Protein AF-0000000080931465 (afdb_homodimer)

Solvent-accessible surface area (backbone atoms only — not comparable to full-atom values): 16259 Å² total; per-residue (Å²): 111,61,58,58,52,19,47,49,51,40,48,52,50,58,58,65,52,46,62,59,53,47,30,51,52,76,34,64,83,39,68,65,34,51,54,57,72,68,51,64,58,68,48,48,56,51,26,48,53,28,51,52,37,43,59,72,44,62,40,81,64,52,58,47,40,44,45,61,37,94,79,58,43,69,44,66,72,40,52,49,57,51,45,68,36,55,38,40,36,27,24,52,49,42,40,50,53,48,42,33,49,54,48,30,49,52,52,43,50,49,15,64,74,67,74,41,93,32,47,70,25,41,55,30,18,75,78,42,35,42,55,10,53,38,47,42,54,51,50,48,62,70,63,54,68,75,73,68,78,68,79,75,127,111,61,57,58,50,20,46,50,51,40,49,51,50,58,59,64,53,47,62,59,55,48,32,51,53,77,36,63,83,38,67,66,34,50,53,57,70,67,49,62,58,67,50,49,55,52,25,50,51,27,53,51,36,44,58,72,44,62,40,79,63,51,57,47,40,44,46,61,38,95,79,58,44,69,44,64,70,40,52,48,58,50,46,68,36,55,36,40,37,27,24,50,50,42,41,49,52,47,42,32,49,54,48,32,50,51,50,42,49,49,15,64,74,68,74,42,94,34,46,69,24,40,55,29,17,74,78,41,36,42,55,9,54,40,48,42,53,51,49,50,64,70,64,53,68,75,73,69,78,67,80,76,126

Secondary structure (DSSP, 8-state):
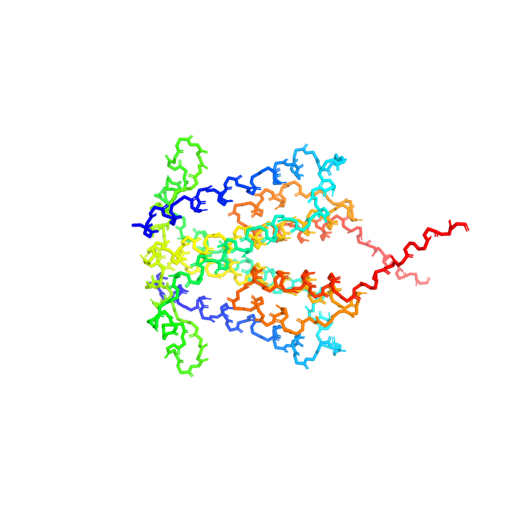-HHHHHHHHHHHHHHHHHHHHHHHHH-TTSHHHHHHHH--HHHHHHHHHHHHHHHHH--HHHHHHHT-STTS---HHHHHHHTTSHHHHHHHHHHHHHHHHHHHHHHHHHHHHHT---HHHHHHHHHHHHHHHHHHHHHHHHHS---------/-HHHHHHHHHHHHHHHHHHHHHHHHH-TTSHHHHHHHH--HHHHHHHHHHHHHHHHH--HHHHHHHT-STTS---HHHHHHHTTSHHHHHHHHHHHHHHHHHHHHHHHHHHHHHT---HHHHHHHHHHHHHHHHHHHHHHHHHS---------

Sequence (306 aa):
MGSQLASTAFTAGTVAVLPFYTLMVLAPNSDLTKKSMESSLPYVVLGILYAYLLYLSWTPETVRLIFASKYLLPELPGIARMFSSELTLASAWIHLLVVDLFAARHVFQDGLKNQIETRHSVSFCLFFCPIGILTHIITKAITKPATKEGHGVMGSQLASTAFTAGTVAVLPFYTLMVLAPNSDLTKKSMESSLPYVVLGILYAYLLYLSWTPETVRLIFASKYLLPELPGIARMFSSELTLASAWIHLLVVDLFAARHVFQDGLKNQIETRHSVSFCLFFCPIG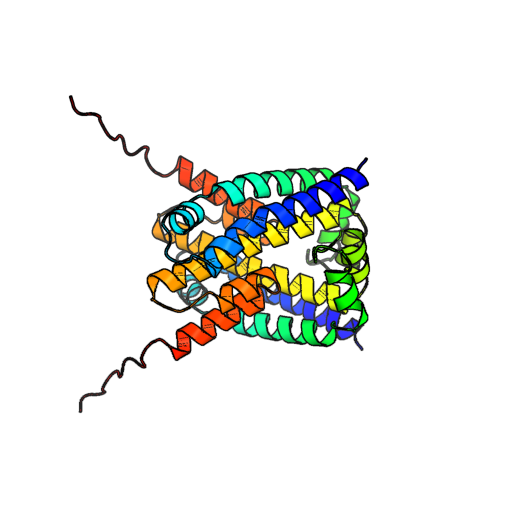ILTHIITKAITKPATKEGHGV

Foldseek 3Di:
DLQVLLVVLLVCLLVVLVVLLCCCQVPVPDPVNVVVLPDCVNLVVLVVVLVVLVVVLDDPLLCCLCQVDPVSHHDPVSVVVSCVRSSSVSSVSSVLSSVLSVLLSVLSVVCVVQVFDQNVLSVCSSPPNVVSVVVSVVRVVVPPPPPPPPPPD/DLQVLLVVLLVCLLVVLVVLLCCCQVPVPDPVNVVVLPDCVNLVVLVVVLVVLVVVLDDPLLCCLCQVDPVSHHDPVSVVVSCVRSSSVSSVSSVLSSVLSVLLSVLSVVCVVQVFDQNVLSVCSSPPNVVSVVVSVVRVVVPPPPPPPPPDD

Organism: Vigna mungo (NCBI:txid3915)

Radius of gyration: 19.94 Å; Cα contacts (8 Å, |Δi|>4): 367; chains: 2; bounding box: 38×70×63 Å

Structure (mmCIF, N/CA/C/O backbone):
data_AF-0000000080931465-model_v1
#
loop_
_entity.id
_entity.type
_entity.pdbx_description
1 polymer 'Neoxanthin synthase'
#
loop_
_atom_site.group_PDB
_atom_site.id
_atom_site.type_symbol
_atom_site.label_atom_id
_atom_site.label_alt_id
_atom_site.label_comp_id
_atom_site.label_asym_id
_atom_site.label_entity_id
_atom_site.label_seq_id
_atom_site.pdbx_PDB_ins_code
_atom_site.Cartn_x
_atom_site.Cartn_y
_atom_site.Cartn_z
_atom_site.occupancy
_atom_site.B_iso_or_equiv
_atom_site.auth_seq_id
_atom_site.auth_comp_id
_atom_site.auth_asym_id
_atom_site.auth_atom_id
_atom_site.pdbx_PDB_model_num
ATOM 1 N N . MET A 1 1 ? -8.531 -12.391 -24.578 1 60.16 1 MET A N 1
ATOM 2 C CA . MET A 1 1 ? -8.906 -10.992 -24.375 1 60.16 1 MET A CA 1
ATOM 3 C C . MET A 1 1 ? -8.586 -10.531 -22.969 1 60.16 1 MET A C 1
ATOM 5 O O . MET A 1 1 ? -7.926 -9.508 -22.766 1 60.16 1 MET A O 1
ATOM 9 N N . GLY A 1 2 ? -8.75 -11.391 -22.016 1 72.69 2 GLY A N 1
ATOM 10 C CA . GLY A 1 2 ? -8.469 -11.086 -20.625 1 72.69 2 GLY A CA 1
ATOM 11 C C . GLY A 1 2 ? -6.984 -11 -20.312 1 72.69 2 GLY A C 1
ATOM 12 O O . GLY A 1 2 ? -6.539 -10.062 -19.641 1 72.69 2 GLY A O 1
ATOM 13 N N . SER A 1 3 ? -6.266 -11.758 -21.109 1 84.38 3 SER A N 1
ATOM 14 C CA . SER A 1 3 ? -4.828 -11.805 -20.859 1 84.38 3 SER A CA 1
ATOM 15 C C . SER A 1 3 ? -4.121 -10.586 -21.438 1 84.38 3 SER A C 1
ATOM 17 O O . SER A 1 3 ? -3.211 -10.039 -20.812 1 84.38 3 SER A O 1
ATOM 19 N N . GLN A 1 4 ? -4.543 -10.188 -22.547 1 91.06 4 GLN A N 1
ATOM 20 C CA . GLN A 1 4 ? -3.945 -9 -23.141 1 91.06 4 GLN A CA 1
ATOM 21 C C . GLN A 1 4 ? -4.223 -7.754 -22.312 1 91.06 4 GLN A C 1
ATOM 23 O O . GLN A 1 4 ? -3.33 -6.93 -22.094 1 91.06 4 GLN A O 1
ATOM 28 N N . LEU A 1 5 ? -5.445 -7.637 -21.891 1 94.88 5 LEU A N 1
ATOM 29 C CA . LEU A 1 5 ? -5.812 -6.52 -21.031 1 94.88 5 LEU A CA 1
ATOM 30 C C . LEU A 1 5 ? -4.992 -6.531 -19.75 1 94.88 5 LEU A C 1
ATOM 32 O O . LEU A 1 5 ? -4.5 -5.488 -19.312 1 94.88 5 LEU A O 1
ATOM 36 N N . ALA A 1 6 ? -4.867 -7.684 -19.188 1 96.12 6 ALA A N 1
ATOM 37 C CA . ALA A 1 6 ? -4.098 -7.832 -17.969 1 96.12 6 ALA A CA 1
ATOM 38 C C . ALA A 1 6 ? -2.652 -7.379 -18.156 1 96.12 6 ALA A C 1
ATOM 40 O O . ALA A 1 6 ? -2.127 -6.59 -17.375 1 96.12 6 ALA A O 1
ATOM 41 N N . SER A 1 7 ? -2.031 -7.848 -19.203 1 95.69 7 SER A N 1
ATOM 42 C CA . SER A 1 7 ? -0.635 -7.531 -19.484 1 95.69 7 SER A CA 1
ATOM 43 C C . SER A 1 7 ? -0.449 -6.047 -19.781 1 95.69 7 SER A C 1
ATOM 45 O O . SER A 1 7 ? 0.501 -5.43 -19.297 1 95.69 7 SER A O 1
ATOM 47 N N . THR A 1 8 ? -1.303 -5.488 -20.547 1 96.81 8 THR A N 1
ATOM 48 C CA . THR A 1 8 ? -1.217 -4.074 -20.891 1 96.81 8 THR A CA 1
ATOM 49 C C . THR A 1 8 ? -1.403 -3.199 -19.656 1 96.81 8 THR A C 1
ATOM 51 O O . THR A 1 8 ? -0.65 -2.248 -19.453 1 96.81 8 THR A O 1
ATOM 54 N N . ALA A 1 9 ? -2.434 -3.508 -18.906 1 97.25 9 ALA A N 1
ATOM 55 C CA . ALA A 1 9 ? -2.682 -2.754 -17.672 1 97.25 9 ALA A CA 1
ATOM 56 C C . ALA A 1 9 ? -1.5 -2.867 -16.719 1 97.25 9 ALA A C 1
ATOM 58 O O . ALA A 1 9 ? -1.108 -1.881 -16.078 1 97.25 9 ALA A O 1
ATOM 59 N N . PHE A 1 10 ? -0.938 -4.047 -16.641 1 97 10 PHE A N 1
ATOM 60 C CA . PHE A 1 10 ? 0.225 -4.301 -15.797 1 97 10 PHE A CA 1
ATOM 61 C C . PHE A 1 10 ? 1.391 -3.406 -16.203 1 97 10 PHE A C 1
ATOM 63 O O . PHE A 1 10 ? 1.964 -2.711 -15.352 1 97 10 PHE A O 1
ATOM 70 N N . THR A 1 11 ? 1.687 -3.414 -17.406 1 95.81 11 THR A N 1
ATOM 71 C CA . THR A 1 11 ? 2.828 -2.66 -17.922 1 95.81 11 THR A CA 1
ATOM 72 C C . THR A 1 11 ? 2.557 -1.159 -17.859 1 95.81 11 THR A C 1
ATOM 74 O O . THR A 1 11 ? 3.412 -0.385 -17.422 1 95.81 11 THR A O 1
ATOM 77 N N . ALA A 1 12 ? 1.403 -0.77 -18.281 1 96.75 12 ALA A N 1
ATOM 78 C CA . ALA A 1 12 ? 1.043 0.646 -18.266 1 96.75 12 ALA A CA 1
ATOM 79 C C . ALA A 1 12 ? 1.072 1.202 -16.844 1 96.75 12 ALA A C 1
ATOM 81 O O . ALA A 1 12 ? 1.584 2.301 -16.609 1 96.75 12 ALA A O 1
ATOM 82 N N . GLY A 1 13 ? 0.475 0.458 -15.875 1 97.62 13 GLY A N 1
ATOM 83 C CA . GLY A 1 13 ? 0.522 0.875 -14.484 1 97.62 13 GLY A CA 1
ATOM 84 C C . GLY A 1 13 ? 1.936 0.991 -13.945 1 97.62 13 GLY A C 1
ATOM 85 O O . GLY A 1 13 ? 2.262 1.955 -13.25 1 97.62 13 GLY A O 1
ATOM 86 N N . THR A 1 14 ? 2.779 0.005 -14.312 1 96.94 14 THR A N 1
ATOM 87 C CA . THR A 1 14 ? 4.16 -0.021 -13.836 1 96.94 14 THR A CA 1
ATOM 88 C C . THR A 1 14 ? 4.93 1.196 -14.336 1 96.94 14 THR A C 1
ATOM 90 O O . THR A 1 14 ? 5.602 1.876 -13.562 1 96.94 14 THR A O 1
ATOM 93 N N . VAL A 1 15 ? 4.773 1.501 -15.555 1 96.38 15 VAL A N 1
ATOM 94 C CA . VAL A 1 15 ? 5.5 2.611 -16.172 1 96.38 15 VAL A CA 1
ATOM 95 C C . VAL A 1 15 ? 4.938 3.938 -15.656 1 96.38 15 VAL A C 1
ATOM 97 O O . VAL A 1 15 ? 5.684 4.898 -15.461 1 96.38 15 VAL A O 1
ATOM 100 N N . ALA A 1 16 ? 3.664 4.004 -15.391 1 97.5 16 ALA A N 1
ATOM 101 C CA . ALA A 1 16 ? 2.965 5.234 -15.039 1 97.5 16 ALA A CA 1
ATOM 102 C C . ALA A 1 16 ? 3.469 5.785 -13.703 1 97.5 16 ALA A C 1
ATOM 104 O O . ALA A 1 16 ? 3.449 7 -13.477 1 97.5 16 ALA A O 1
ATOM 105 N N . VAL A 1 17 ? 3.936 4.941 -12.797 1 97.75 17 VAL A N 1
ATOM 106 C CA . VAL A 1 17 ? 4.277 5.422 -11.461 1 97.75 17 VAL A CA 1
ATOM 107 C C . VAL A 1 17 ? 5.738 5.855 -11.422 1 97.75 17 VAL A C 1
ATOM 109 O O . VAL A 1 17 ? 6.164 6.559 -10.5 1 97.75 17 VAL A O 1
ATOM 112 N N . LEU A 1 18 ? 6.551 5.52 -12.414 1 97.56 18 LEU A N 1
ATOM 113 C CA . LEU A 1 18 ? 7.996 5.719 -12.391 1 97.56 18 LEU A CA 1
ATOM 114 C C . LEU A 1 18 ? 8.344 7.203 -12.398 1 97.56 18 LEU A C 1
ATOM 116 O O . LEU A 1 18 ? 9.258 7.637 -11.695 1 97.56 18 LEU A O 1
ATOM 120 N N . PRO A 1 19 ? 7.668 8.062 -13.164 1 97.5 19 PRO A N 1
ATOM 121 C CA . PRO A 1 19 ? 8 9.492 -13.164 1 97.5 19 PRO A CA 1
ATOM 122 C C . PRO A 1 19 ? 7.875 10.125 -11.781 1 97.5 19 PRO A C 1
ATOM 124 O O . PRO A 1 19 ? 8.664 11.008 -11.422 1 97.5 19 PRO A O 1
ATOM 127 N N . PHE A 1 20 ? 6.965 9.727 -10.992 1 98.19 20 PHE A N 1
ATOM 128 C CA . PHE A 1 20 ? 6.762 10.289 -9.664 1 98.19 20 PHE A CA 1
ATOM 129 C C . PHE A 1 20 ? 7.918 9.93 -8.742 1 98.19 20 PHE A C 1
ATOM 131 O O . PHE A 1 20 ? 8.414 10.773 -7.992 1 98.19 20 PHE A O 1
ATOM 138 N N . TYR A 1 21 ? 8.32 8.672 -8.789 1 98.25 21 TYR A N 1
ATOM 139 C CA . TYR A 1 21 ? 9.477 8.266 -8 1 98.25 21 TYR A CA 1
ATOM 140 C C . TYR A 1 21 ? 10.734 8.992 -8.461 1 98.25 21 TYR A C 1
ATOM 142 O O . TYR A 1 21 ? 11.547 9.414 -7.637 1 98.25 21 TYR A O 1
ATOM 150 N N . THR A 1 22 ? 10.883 9.102 -9.781 1 98.06 22 THR A N 1
ATOM 151 C CA . THR A 1 22 ? 12.047 9.781 -10.336 1 98.06 22 THR A CA 1
ATOM 152 C C . THR A 1 22 ? 12.109 11.227 -9.859 1 98.06 22 THR A C 1
ATOM 154 O O . THR A 1 22 ? 13.172 11.703 -9.453 1 98.06 22 THR A O 1
ATOM 157 N N . LEU A 1 23 ? 11.039 11.914 -9.867 1 98.06 23 LEU A N 1
ATOM 158 C CA . LEU A 1 23 ? 10.984 13.297 -9.406 1 98.06 23 LEU A CA 1
ATOM 159 C C . LEU A 1 23 ? 11.344 13.391 -7.926 1 98.06 23 LEU A C 1
ATOM 161 O O . LEU A 1 23 ? 12.164 14.227 -7.531 1 98.06 23 LEU A O 1
ATOM 165 N N . MET A 1 24 ? 10.781 12.516 -7.105 1 98.25 24 MET A N 1
ATOM 166 C CA . MET A 1 24 ? 11.008 12.562 -5.664 1 98.25 24 MET A CA 1
ATOM 167 C C . MET A 1 24 ? 12.477 12.273 -5.336 1 98.25 24 MET A C 1
ATOM 169 O O . MET A 1 24 ? 13.023 12.844 -4.395 1 98.25 24 MET A O 1
ATOM 173 N N . VAL A 1 25 ? 13.086 11.422 -6.125 1 98.06 25 VAL A N 1
ATOM 174 C CA . VAL A 1 25 ? 14.445 10.984 -5.809 1 98.06 25 VAL A CA 1
ATOM 175 C C . VAL A 1 25 ? 15.453 11.953 -6.422 1 98.06 25 VAL A C 1
ATOM 177 O O . VAL A 1 25 ? 16.406 12.359 -5.762 1 98.06 25 VAL A O 1
ATOM 180 N N . LEU A 1 26 ? 15.219 12.438 -7.645 1 97.69 26 LEU A N 1
ATOM 181 C CA . LEU A 1 26 ? 16.219 13.203 -8.367 1 97.69 26 LEU A CA 1
ATOM 182 C C . LEU A 1 26 ? 16.047 14.703 -8.133 1 97.69 26 LEU A C 1
ATOM 184 O O . LEU A 1 26 ? 17.016 15.461 -8.172 1 97.69 26 LEU A O 1
ATOM 188 N N . ALA A 1 27 ? 14.828 15.133 -7.957 1 96.38 27 ALA A N 1
ATOM 189 C CA . ALA A 1 27 ? 14.562 16.562 -7.805 1 96.38 27 ALA A CA 1
ATOM 190 C C . ALA A 1 27 ? 13.562 16.812 -6.676 1 96.38 27 ALA A C 1
ATOM 192 O O . ALA A 1 27 ? 12.508 17.406 -6.895 1 96.38 27 ALA A O 1
ATOM 193 N N . PRO A 1 28 ? 13.945 16.484 -5.457 1 94.19 28 PRO A N 1
ATOM 194 C CA . PRO A 1 28 ? 13.016 16.547 -4.328 1 94.19 28 PRO A CA 1
ATOM 195 C C . PRO A 1 28 ? 12.57 17.969 -4.008 1 94.19 28 PRO A C 1
ATOM 197 O O . PRO A 1 28 ? 11.508 18.172 -3.422 1 94.19 28 PRO A O 1
ATOM 200 N N . ASN A 1 29 ? 13.328 18.984 -4.484 1 93.88 29 ASN A N 1
ATOM 201 C CA . ASN A 1 29 ? 13.008 20.344 -4.098 1 93.88 29 ASN A CA 1
ATOM 202 C C . ASN A 1 29 ? 12.453 21.141 -5.273 1 93.88 29 ASN A C 1
ATOM 204 O O . ASN A 1 29 ? 12.242 22.359 -5.16 1 93.88 29 ASN A O 1
ATOM 208 N N . SER A 1 30 ? 12.266 20.516 -6.305 1 95.19 30 SER A N 1
ATOM 209 C CA . SER A 1 30 ? 11.758 21.234 -7.473 1 95.19 30 SER A CA 1
ATOM 210 C C . SER A 1 30 ? 10.273 21.547 -7.332 1 95.19 30 SER A C 1
ATOM 212 O O . SER A 1 30 ? 9.539 20.828 -6.656 1 95.19 30 SER A O 1
ATOM 214 N N . ASP A 1 31 ? 9.82 22.578 -8.008 1 96.12 31 ASP A N 1
ATOM 215 C CA . ASP A 1 31 ? 8.414 22.969 -8 1 96.12 31 ASP A CA 1
ATOM 216 C C . ASP A 1 31 ? 7.547 21.906 -8.664 1 96.12 31 ASP A C 1
ATOM 218 O O . ASP A 1 31 ? 6.406 21.672 -8.25 1 96.12 31 ASP A O 1
ATOM 222 N N . LEU A 1 32 ? 8.109 21.359 -9.602 1 96.25 32 LEU A N 1
ATOM 223 C CA . LEU A 1 32 ? 7.383 20.297 -10.297 1 96.25 32 LEU A CA 1
ATOM 224 C C . LEU A 1 32 ? 7.094 19.125 -9.367 1 96.25 32 LEU A C 1
ATOM 226 O O . LEU A 1 32 ? 6 18.562 -9.391 1 96.25 32 LEU A O 1
ATOM 230 N N . THR A 1 33 ? 8.055 18.703 -8.617 1 97.06 33 THR A N 1
ATOM 231 C CA . THR A 1 33 ? 7.875 17.625 -7.656 1 97.06 33 THR A CA 1
ATOM 232 C C . THR A 1 33 ? 6.809 17.984 -6.625 1 97.06 33 THR A C 1
ATOM 234 O O . THR A 1 33 ? 5.902 17.188 -6.359 1 97.06 33 THR A O 1
ATOM 237 N N . LYS A 1 34 ? 6.859 19.156 -6.121 1 94.12 34 LYS A N 1
ATOM 238 C CA . LYS A 1 34 ? 5.895 19.609 -5.125 1 94.12 34 LYS A CA 1
ATOM 239 C C . LYS A 1 34 ? 4.473 19.594 -5.684 1 94.12 34 LYS A C 1
ATOM 241 O O . LYS A 1 34 ? 3.555 19.094 -5.039 1 94.12 34 LYS A O 1
ATOM 246 N N . LYS A 1 35 ? 4.34 20.125 -6.848 1 95.38 35 LYS A N 1
ATOM 247 C CA . LYS A 1 35 ? 3.029 20.156 -7.488 1 95.38 35 LYS A CA 1
ATOM 248 C C . LYS A 1 35 ? 2.512 18.734 -7.738 1 95.38 35 LYS A C 1
ATOM 250 O O . LYS A 1 35 ? 1.324 18.453 -7.551 1 95.38 35 LYS A O 1
ATOM 255 N N . SER A 1 36 ? 3.406 17.891 -8.156 1 95.69 36 SER A N 1
ATOM 256 C CA . SER A 1 36 ? 3.051 16.5 -8.422 1 95.69 36 SER A CA 1
ATOM 257 C C . SER A 1 36 ? 2.598 15.797 -7.145 1 95.69 36 SER A C 1
ATOM 259 O O . SER A 1 36 ? 1.659 15 -7.172 1 95.69 36 SER A O 1
ATOM 261 N N . MET A 1 37 ? 3.266 16.109 -6.082 1 94.81 37 MET A N 1
ATOM 262 C CA . MET A 1 37 ? 2.971 15.461 -4.805 1 94.81 37 MET A CA 1
ATOM 263 C C . MET A 1 37 ? 1.693 16.031 -4.191 1 94.81 37 MET A C 1
ATOM 265 O O . MET A 1 37 ? 1.09 15.398 -3.32 1 94.81 37 MET A O 1
ATOM 269 N N . GLU A 1 38 ? 1.273 17.156 -4.688 1 94.31 38 GLU A N 1
ATOM 270 C CA . GLU A 1 38 ? 0.036 17.75 -4.199 1 94.31 38 GLU A CA 1
ATOM 271 C C . GLU A 1 38 ? -1.173 17.234 -4.969 1 94.31 38 GLU A C 1
ATOM 273 O O . GLU A 1 38 ? -2.305 17.297 -4.484 1 94.31 38 GLU A O 1
ATOM 278 N N . SER A 1 39 ? -0.927 16.719 -6.09 1 96.12 39 SER A N 1
ATOM 279 C CA . SER A 1 39 ? -2.008 16.281 -6.969 1 96.12 39 SER A CA 1
ATOM 280 C C . SER A 1 39 ? -2.533 14.914 -6.555 1 96.12 39 SER A C 1
ATOM 282 O O . SER A 1 39 ? -1.758 14.031 -6.176 1 96.12 39 SER A O 1
ATOM 284 N N . SER A 1 40 ? -3.844 14.711 -6.602 1 97.12 40 SER A N 1
ATOM 285 C CA . SER A 1 40 ? -4.465 13.422 -6.344 1 97.12 40 SER A CA 1
ATOM 286 C C . SER A 1 40 ? -4.707 12.648 -7.637 1 97.12 40 SER A C 1
ATOM 288 O O . SER A 1 40 ? -5.23 11.539 -7.613 1 97.12 40 SER A O 1
ATOM 290 N N . LEU A 1 41 ? -4.262 13.141 -8.719 1 96.38 41 LEU A N 1
ATOM 291 C CA . LEU A 1 41 ? -4.582 12.633 -10.047 1 96.38 41 LEU A CA 1
ATOM 292 C C . LEU A 1 41 ? -4.09 11.203 -10.219 1 96.38 41 LEU A C 1
ATOM 294 O O . LEU A 1 41 ? -4.824 10.336 -10.703 1 96.38 41 LEU A O 1
ATOM 298 N N . PRO A 1 42 ? -2.865 10.898 -9.82 1 97.5 42 PRO A N 1
ATOM 299 C CA . PRO A 1 42 ? -2.406 9.523 -10.023 1 97.5 42 PRO A CA 1
ATOM 300 C C . PRO A 1 42 ? -3.25 8.5 -9.273 1 97.5 42 PRO A C 1
ATOM 302 O O . PRO A 1 42 ? -3.498 7.402 -9.781 1 97.5 42 PRO A O 1
ATOM 305 N N . TYR A 1 43 ? -3.775 8.82 -8.156 1 98.44 43 TYR A N 1
ATOM 306 C CA . TYR A 1 43 ? -4.562 7.906 -7.336 1 98.44 43 TYR A CA 1
ATOM 307 C C . TYR A 1 43 ? -5.969 7.742 -7.898 1 98.44 43 TYR A C 1
ATOM 309 O O . TYR A 1 43 ? -6.559 6.66 -7.805 1 98.44 43 TYR A O 1
ATOM 317 N N . VAL A 1 44 ? -6.469 8.789 -8.492 1 98.19 44 VAL A N 1
ATOM 318 C CA . VAL A 1 44 ? -7.777 8.719 -9.133 1 98.19 44 VAL A CA 1
ATOM 319 C C . VAL A 1 44 ? -7.691 7.848 -10.383 1 98.19 44 VAL A C 1
ATOM 321 O O . VAL A 1 44 ? -8.477 6.91 -10.555 1 98.19 44 VAL A O 1
ATOM 324 N N . VAL A 1 45 ? -6.727 8.125 -11.211 1 98.38 45 VAL A N 1
ATOM 325 C CA . VAL A 1 45 ? -6.594 7.438 -12.492 1 98.38 45 VAL A CA 1
ATOM 326 C C . VAL A 1 45 ? -6.281 5.965 -12.258 1 98.38 45 VAL A C 1
ATOM 328 O O . VAL A 1 45 ? -6.965 5.082 -12.781 1 98.38 45 VAL A O 1
ATOM 331 N N . LEU A 1 46 ? -5.277 5.695 -11.477 1 98.56 46 LEU A N 1
ATOM 332 C CA . LEU A 1 46 ? -4.875 4.316 -11.219 1 98.56 46 LEU A CA 1
ATOM 333 C C . LEU A 1 46 ? -5.914 3.602 -10.359 1 98.56 46 LEU A C 1
ATOM 335 O O . LEU A 1 46 ? -6.109 2.393 -10.492 1 98.56 46 LEU A O 1
ATOM 339 N N . GLY A 1 47 ? -6.562 4.359 -9.453 1 98.56 47 GLY A N 1
ATOM 340 C CA . GLY A 1 47 ? -7.652 3.785 -8.68 1 98.56 47 GLY A CA 1
ATOM 341 C C . GLY A 1 47 ? -8.805 3.311 -9.539 1 98.56 47 GLY A C 1
ATOM 342 O O . GLY A 1 47 ? -9.367 2.236 -9.305 1 98.56 47 GLY A O 1
ATOM 343 N N . ILE A 1 48 ? -9.18 4.074 -10.516 1 98.44 48 ILE A N 1
ATOM 344 C CA . ILE A 1 48 ? -10.25 3.707 -11.438 1 98.44 48 ILE A CA 1
ATOM 345 C C . ILE A 1 48 ? -9.828 2.48 -12.25 1 98.44 48 ILE A C 1
ATOM 347 O O . ILE A 1 48 ? -10.633 1.565 -12.461 1 98.44 48 ILE A O 1
ATOM 351 N N . LEU A 1 49 ? -8.586 2.508 -12.719 1 98.31 49 LEU A N 1
ATOM 352 C CA . LEU A 1 49 ? -8.078 1.341 -13.438 1 98.31 49 LEU A CA 1
ATOM 353 C C . LEU A 1 49 ? -8.156 0.093 -12.562 1 98.31 49 LEU A C 1
ATOM 355 O O . LEU A 1 49 ? -8.578 -0.969 -13.023 1 98.31 49 LEU A O 1
ATOM 359 N N . TYR A 1 50 ? -7.746 0.185 -11.336 1 98.31 50 TYR A N 1
ATOM 360 C CA . TYR A 1 50 ? -7.828 -0.915 -10.383 1 98.31 50 TYR A CA 1
ATOM 361 C C . TYR A 1 50 ? -9.266 -1.397 -10.234 1 98.31 50 TYR A C 1
ATOM 363 O O . TYR A 1 50 ? -9.531 -2.6 -10.297 1 98.31 50 TYR A O 1
ATOM 371 N N . ALA A 1 51 ? -10.164 -0.421 -10.023 1 97.31 51 ALA A N 1
ATOM 372 C CA . ALA A 1 51 ? -11.57 -0.767 -9.844 1 97.31 51 ALA A CA 1
ATOM 373 C C . ALA A 1 51 ? -12.117 -1.509 -11.062 1 97.31 51 ALA A C 1
ATOM 375 O O . ALA A 1 51 ? -12.875 -2.473 -10.922 1 97.31 51 ALA A O 1
ATOM 376 N N . TYR A 1 52 ? -11.719 -1.062 -12.156 1 97.25 52 TYR A N 1
ATOM 377 C CA . TYR A 1 52 ? -12.156 -1.688 -13.398 1 97.25 52 TYR A CA 1
ATOM 378 C C . TYR A 1 52 ? -11.648 -3.121 -13.492 1 97.25 52 TYR A C 1
ATOM 380 O O . TYR A 1 52 ? -12.422 -4.039 -13.789 1 97.25 52 TYR A O 1
ATOM 388 N N . LEU A 1 53 ? -10.352 -3.34 -13.297 1 96.56 53 LEU A N 1
ATOM 389 C CA . LEU A 1 53 ? -9.773 -4.676 -13.359 1 96.56 53 LEU A CA 1
ATOM 390 C C . LEU A 1 53 ? -10.383 -5.586 -12.297 1 96.56 53 LEU A C 1
ATOM 392 O O . LEU A 1 53 ? -10.625 -6.766 -12.547 1 96.56 53 LEU A O 1
ATOM 396 N N . LEU A 1 54 ? -10.555 -4.992 -11.141 1 94.12 54 LEU A N 1
ATOM 397 C CA . LEU A 1 54 ? -11.188 -5.738 -10.055 1 94.12 54 LEU A CA 1
ATOM 398 C C . LEU A 1 54 ? -12.578 -6.203 -10.453 1 94.12 54 LEU A C 1
ATOM 400 O O . LEU A 1 54 ? -12.945 -7.355 -10.219 1 94.12 54 LEU A O 1
ATOM 404 N N . TYR A 1 55 ? -13.289 -5.305 -11 1 93.25 55 TYR A N 1
ATOM 405 C CA . TYR A 1 55 ? -14.633 -5.637 -11.453 1 93.25 55 TYR A CA 1
ATOM 406 C C . TYR A 1 55 ? -14.609 -6.781 -12.461 1 93.25 55 TYR A C 1
ATOM 408 O O . TYR A 1 55 ? -15.43 -7.699 -12.383 1 93.25 55 TYR A O 1
ATOM 416 N N . LEU A 1 56 ? -13.695 -6.82 -13.359 1 92.44 56 LEU A N 1
ATOM 417 C CA . LEU A 1 56 ? -13.586 -7.836 -14.398 1 92.44 56 LEU A CA 1
ATOM 418 C C . LEU A 1 56 ? -13.141 -9.172 -13.812 1 92.44 56 LEU A C 1
ATOM 420 O O . LEU A 1 56 ? -13.383 -10.227 -14.398 1 92.44 56 LEU A O 1
ATOM 424 N N . SER A 1 57 ? -12.406 -9.078 -12.688 1 88.12 57 SER A N 1
ATOM 425 C CA . SER A 1 57 ? -11.805 -10.281 -12.117 1 88.12 57 SER A CA 1
ATOM 426 C C . SER A 1 57 ? -12.797 -11.008 -11.211 1 88.12 57 SER A C 1
ATOM 428 O O . SER A 1 57 ? -12.586 -12.172 -10.875 1 88.12 57 SER A O 1
ATOM 430 N N . TRP A 1 58 ? -13.844 -10.328 -10.852 1 81.12 58 TRP A N 1
ATOM 431 C CA . TRP A 1 58 ? -14.766 -10.914 -9.883 1 81.12 58 TRP A CA 1
ATOM 432 C C . TRP A 1 58 ? -15.656 -11.961 -10.555 1 81.12 58 TRP A C 1
ATOM 434 O O . TRP A 1 58 ? -16.312 -11.672 -11.555 1 81.12 58 TRP A O 1
ATOM 444 N N . THR A 1 59 ? -15.359 -13.094 -10.141 1 74.44 59 THR A N 1
ATOM 445 C CA . THR A 1 59 ? -16.219 -14.219 -10.5 1 74.44 59 THR A CA 1
ATOM 446 C C . THR A 1 59 ? -16.844 -14.844 -9.25 1 74.44 59 THR A C 1
ATOM 448 O O . THR A 1 59 ? -16.359 -14.625 -8.141 1 74.44 59 THR A O 1
ATOM 451 N N . PRO A 1 60 ? -18.031 -15.344 -9.367 1 67.69 60 PRO A N 1
ATOM 452 C CA . PRO A 1 60 ? -18.609 -16.016 -8.203 1 67.69 60 PRO A CA 1
ATOM 453 C C . PRO A 1 60 ? -17.609 -16.922 -7.477 1 67.69 60 PRO A C 1
ATOM 455 O O . PRO A 1 60 ? -17.641 -17.016 -6.25 1 67.69 60 PRO A O 1
ATOM 458 N N . GLU A 1 61 ? -16.781 -17.453 -8.016 1 67.12 61 GLU A N 1
ATOM 459 C CA . GLU A 1 61 ? -15.773 -18.344 -7.422 1 67.12 61 GLU A CA 1
ATOM 460 C C . GLU A 1 61 ? -14.75 -17.547 -6.613 1 67.12 61 GLU A C 1
ATOM 462 O O . GLU A 1 61 ? -14.305 -18 -5.555 1 67.12 61 GLU A O 1
ATOM 467 N N . THR A 1 62 ? -14.453 -16.406 -7.012 1 66.88 62 THR A N 1
ATOM 468 C CA . THR A 1 62 ? -13.453 -15.578 -6.355 1 66.88 62 THR A CA 1
ATOM 469 C C . THR A 1 62 ? -13.93 -15.141 -4.973 1 66.88 62 THR A C 1
ATOM 471 O O . THR A 1 62 ? -13.164 -15.172 -4.008 1 66.88 62 THR A O 1
ATOM 474 N N . VAL A 1 63 ? -15.172 -14.844 -4.926 1 60.12 63 VAL A N 1
ATOM 475 C CA . VAL A 1 63 ? -15.75 -14.383 -3.666 1 60.12 63 VAL A CA 1
ATOM 476 C C . VAL A 1 63 ? -15.766 -15.523 -2.654 1 60.12 63 VAL A C 1
ATOM 478 O O . VAL A 1 63 ? -15.445 -15.328 -1.48 1 60.12 63 VAL A O 1
ATOM 481 N N . ARG A 1 64 ? -16.078 -16.578 -3.143 1 63.31 64 ARG A N 1
ATOM 482 C CA . ARG A 1 64 ? -16.125 -17.75 -2.279 1 63.31 64 ARG A CA 1
ATOM 483 C C . ARG A 1 64 ? -14.742 -18.094 -1.736 1 63.31 64 ARG A C 1
ATOM 485 O O . ARG A 1 64 ? -14.602 -18.516 -0.586 1 63.31 64 ARG A O 1
ATOM 492 N N . LEU A 1 65 ? -13.836 -17.812 -2.506 1 62.44 65 LEU A N 1
ATOM 493 C CA . LEU A 1 65 ? -12.469 -18.172 -2.148 1 62.44 65 LEU A CA 1
ATOM 494 C C . LEU A 1 65 ? -11.922 -17.234 -1.075 1 62.44 65 LEU A C 1
ATOM 496 O O . LEU A 1 65 ? -11.18 -17.656 -0.191 1 62.44 65 LEU A O 1
ATOM 500 N N . ILE A 1 66 ? -12.305 -16.062 -1.187 1 57.78 66 ILE A N 1
ATOM 501 C CA . ILE A 1 66 ? -11.812 -15.07 -0.23 1 57.78 66 ILE A CA 1
ATOM 502 C C . ILE A 1 66 ? -12.438 -15.328 1.14 1 57.78 66 ILE A C 1
ATOM 504 O O . ILE A 1 66 ? -11.758 -15.227 2.166 1 57.78 66 ILE A O 1
ATOM 508 N N . PHE A 1 67 ? -13.734 -15.773 1.143 1 60.84 67 PHE A N 1
ATOM 509 C CA . PHE A 1 67 ? -14.453 -15.891 2.408 1 60.84 67 PHE A CA 1
ATOM 510 C C . PHE A 1 67 ? -14.75 -17.344 2.729 1 60.84 67 PHE A C 1
ATOM 512 O O . PHE A 1 67 ? -15.758 -17.656 3.365 1 60.84 67 PHE A O 1
ATOM 519 N N . ALA A 1 68 ? -13.992 -18.156 2.189 1 53.62 68 ALA A N 1
ATOM 520 C CA . ALA A 1 68 ? -14.273 -19.578 2.334 1 53.62 68 ALA A CA 1
ATOM 521 C C . ALA A 1 68 ? -14.062 -20.031 3.773 1 53.62 68 ALA A C 1
ATOM 523 O O . ALA A 1 68 ? -14.648 -21.031 4.207 1 53.62 68 ALA A O 1
ATOM 524 N N . SER A 1 69 ? -13.219 -19.266 4.426 1 55.59 69 SER A N 1
ATOM 525 C CA . SER A 1 69 ? -12.984 -19.734 5.785 1 55.59 69 SER A CA 1
ATOM 526 C C . SER A 1 69 ? -14.117 -19.328 6.723 1 55.59 69 SER A C 1
ATOM 528 O O . SER A 1 69 ? -14.82 -18.359 6.461 1 55.59 69 SER A O 1
ATOM 530 N N . LYS A 1 70 ? -14.367 -20.188 7.645 1 56.56 70 LYS A N 1
ATOM 531 C CA . LYS A 1 70 ? -15.375 -19.984 8.68 1 56.56 70 LYS A CA 1
ATOM 532 C C . LYS A 1 70 ? -15.258 -18.594 9.305 1 56.56 70 LYS A C 1
ATOM 534 O O . LYS A 1 70 ? -16.266 -18 9.695 1 56.56 70 LYS A O 1
ATOM 539 N N . TYR A 1 71 ? -14.086 -18.047 9.281 1 64.38 71 TYR A N 1
ATOM 540 C CA . TYR A 1 71 ? -13.883 -16.781 9.984 1 64.38 71 TYR A CA 1
ATOM 541 C C . TYR A 1 71 ? -13.82 -15.617 9 1 64.38 71 TYR A C 1
ATOM 543 O O . TYR A 1 71 ? -13.469 -14.492 9.375 1 64.38 71 TYR A O 1
ATOM 551 N N . LEU A 1 72 ? -14.125 -15.867 7.812 1 67.81 72 LEU A N 1
ATOM 552 C CA . LEU A 1 72 ? -14.18 -14.844 6.773 1 67.81 72 LEU A CA 1
ATOM 553 C C . LEU A 1 72 ? -12.805 -14.227 6.547 1 67.81 72 LEU A C 1
ATOM 555 O O . LEU A 1 72 ? -12.695 -13.031 6.266 1 67.81 72 LEU A O 1
ATOM 559 N N . LEU A 1 73 ? -11.797 -15.039 6.938 1 79.06 73 LEU A N 1
ATOM 560 C CA . LEU A 1 73 ? -10.422 -14.609 6.715 1 79.06 73 LEU A CA 1
ATOM 561 C C . LEU A 1 73 ? -9.82 -15.305 5.496 1 79.06 73 LEU A C 1
ATOM 563 O O . LEU A 1 73 ? -10.078 -16.484 5.262 1 79.06 73 LEU A O 1
ATOM 567 N N . PRO A 1 74 ? -9.094 -14.508 4.781 1 85.81 74 PRO A N 1
ATOM 568 C CA . PRO A 1 74 ? -8.422 -15.164 3.654 1 85.81 74 PRO A CA 1
ATOM 569 C C . PRO A 1 74 ? -7.387 -16.188 4.098 1 85.81 74 PRO A C 1
ATOM 571 O O . PRO A 1 74 ? -6.797 -16.047 5.172 1 85.81 74 PRO A O 1
ATOM 574 N N . GLU A 1 75 ? -7.23 -17.234 3.275 1 89.62 75 GLU A N 1
ATOM 575 C CA . GLU A 1 75 ? -6.199 -18.25 3.477 1 89.62 75 GLU A CA 1
ATOM 576 C C . GLU A 1 75 ? -5.211 -18.266 2.312 1 89.62 75 GLU A C 1
ATOM 578 O O . GLU A 1 75 ? -5.57 -17.938 1.181 1 89.62 75 GLU A O 1
ATOM 583 N N . LEU A 1 76 ? -3.992 -18.766 2.711 1 91.69 76 LEU A N 1
ATOM 584 C CA . LEU A 1 76 ? -2.9 -18.719 1.747 1 91.69 76 LEU A CA 1
ATOM 585 C C . LEU A 1 76 ? -3.234 -19.531 0.506 1 91.69 76 LEU A C 1
ATOM 587 O O . LEU A 1 76 ? -3.076 -19.062 -0.62 1 91.69 76 LEU A O 1
ATOM 591 N N . PRO A 1 77 ? -3.777 -20.797 0.568 1 89.81 77 PRO A N 1
ATOM 592 C CA . PRO A 1 77 ? -4.102 -21.547 -0.645 1 89.81 77 PRO A CA 1
ATOM 593 C C . PRO A 1 77 ? -5.176 -20.875 -1.493 1 89.81 77 PRO A C 1
ATOM 595 O O . PRO A 1 77 ? -5.133 -20.953 -2.723 1 89.81 77 PRO A O 1
ATOM 598 N N . GLY A 1 78 ? -6.109 -20.266 -0.843 1 88.12 78 GLY A N 1
ATOM 599 C CA . GLY A 1 78 ? -7.137 -19.531 -1.568 1 88.12 78 GLY A CA 1
ATOM 600 C C . GLY A 1 78 ? -6.594 -18.359 -2.352 1 88.12 78 GLY A C 1
ATOM 601 O O . GLY A 1 78 ? -6.969 -18.141 -3.506 1 88.12 78 GLY A O 1
ATOM 602 N N . ILE A 1 79 ? -5.738 -17.594 -1.728 1 91.5 79 ILE A N 1
ATOM 603 C CA . ILE A 1 79 ? -5.121 -16.438 -2.387 1 91.5 79 ILE A CA 1
ATOM 604 C C . ILE A 1 79 ? -4.234 -16.922 -3.533 1 91.5 79 ILE A C 1
ATOM 606 O O . ILE A 1 79 ? -4.195 -16.297 -4.598 1 91.5 79 ILE A O 1
ATOM 610 N N . ALA A 1 80 ? -3.529 -17.969 -3.307 1 91.75 80 ALA A N 1
ATOM 611 C CA . ALA A 1 80 ? -2.695 -18.562 -4.355 1 91.75 80 ALA A CA 1
ATOM 612 C C . ALA A 1 80 ? -3.527 -18.906 -5.586 1 91.75 80 ALA A C 1
ATOM 614 O O . ALA A 1 80 ? -3.127 -18.625 -6.715 1 91.75 80 ALA A O 1
ATOM 615 N N . ARG A 1 81 ? -4.629 -19.516 -5.379 1 90 81 ARG A N 1
ATOM 616 C CA . ARG A 1 81 ? -5.52 -19.875 -6.473 1 90 81 ARG A CA 1
ATOM 617 C C . ARG A 1 81 ? -6.062 -18.641 -7.184 1 90 81 ARG A C 1
ATOM 619 O O . ARG A 1 81 ? -6.164 -18.625 -8.414 1 90 81 ARG A O 1
ATOM 626 N N . MET A 1 82 ? -6.41 -17.688 -6.406 1 88.88 82 MET A N 1
ATOM 627 C CA . MET A 1 82 ? -6.93 -16.438 -6.977 1 88.88 82 MET A CA 1
ATOM 628 C C . MET A 1 82 ? -5.895 -15.789 -7.887 1 88.88 82 MET A C 1
ATOM 630 O O . MET A 1 82 ? -6.238 -15.273 -8.953 1 88.88 82 MET A O 1
ATOM 634 N N . PHE A 1 83 ? -4.664 -15.875 -7.512 1 90.69 83 PHE A N 1
ATOM 635 C CA . PHE A 1 83 ? -3.613 -15.164 -8.234 1 90.69 83 PHE A CA 1
ATOM 636 C C . PHE A 1 83 ? -3.156 -15.977 -9.445 1 90.69 83 PHE A C 1
ATOM 638 O O . PHE A 1 83 ? -2.32 -15.516 -10.227 1 90.69 83 PHE A O 1
ATOM 645 N N . SER A 1 84 ? -3.748 -17.078 -9.633 1 89.88 84 SER A N 1
ATOM 646 C CA . SER A 1 84 ? -3.49 -17.828 -10.852 1 89.88 84 SER A CA 1
ATOM 647 C C . SER A 1 84 ? -4.191 -17.203 -12.055 1 89.88 84 SER A C 1
ATOM 649 O O . SER A 1 84 ? -3.85 -17.484 -13.203 1 89.88 84 SER A O 1
ATOM 651 N N . SER A 1 85 ? -5.191 -16.406 -11.781 1 91.44 85 SER A N 1
ATOM 652 C CA . SER A 1 85 ? -5.832 -15.609 -12.828 1 91.44 85 SER A CA 1
ATOM 653 C C . SER A 1 85 ? -5.012 -14.375 -13.164 1 91.44 85 SER A C 1
ATOM 655 O O . SER A 1 85 ? -4.719 -13.555 -12.289 1 91.44 85 SER A O 1
ATOM 657 N N . GLU A 1 86 ? -4.746 -14.234 -14.445 1 93.38 86 GLU A N 1
ATOM 658 C CA . GLU A 1 86 ? -3.922 -13.102 -14.867 1 93.38 86 GLU A CA 1
ATOM 659 C C . GLU A 1 86 ? -4.617 -11.773 -14.578 1 93.38 86 GLU A C 1
ATOM 661 O O . GLU A 1 86 ? -3.959 -10.781 -14.25 1 93.38 86 GLU A O 1
ATOM 666 N N . LEU A 1 87 ? -5.863 -11.805 -14.758 1 93.94 87 LEU A N 1
ATOM 667 C CA . LEU A 1 87 ? -6.609 -10.578 -14.492 1 93.94 87 LEU A CA 1
ATOM 668 C C . LEU A 1 87 ? -6.562 -10.227 -13.008 1 93.94 87 LEU A C 1
ATOM 670 O O . LEU A 1 87 ? -6.398 -9.055 -12.648 1 93.94 87 LEU A O 1
ATOM 674 N N . THR A 1 88 ? -6.715 -11.156 -12.164 1 94.12 88 THR A N 1
ATOM 675 C CA . THR A 1 88 ? -6.652 -10.93 -10.719 1 94.12 88 THR A CA 1
ATOM 676 C C . THR A 1 88 ? -5.25 -10.492 -10.305 1 94.12 88 THR A C 1
ATOM 678 O O . THR A 1 88 ? -5.098 -9.57 -9.492 1 94.12 88 THR A O 1
ATOM 681 N N . LEU A 1 89 ? -4.305 -11.125 -10.891 1 95.5 89 LEU A N 1
ATOM 682 C CA . LEU A 1 89 ? -2.926 -10.773 -10.57 1 95.5 89 LEU A CA 1
ATOM 683 C C . LEU A 1 89 ? -2.613 -9.352 -11.023 1 95.5 89 LEU A C 1
ATOM 685 O O . LEU A 1 89 ? -1.966 -8.594 -10.289 1 95.5 89 LEU A O 1
ATOM 689 N N . ALA A 1 90 ? -3.053 -9.039 -12.203 1 96.56 90 ALA A N 1
ATOM 690 C CA . ALA A 1 90 ? -2.844 -7.68 -12.695 1 96.56 90 ALA A CA 1
ATOM 691 C C . ALA A 1 90 ? -3.523 -6.656 -11.789 1 96.56 90 ALA A C 1
ATOM 693 O O . ALA A 1 90 ? -2.963 -5.594 -11.516 1 96.56 90 ALA A O 1
ATOM 694 N N . SER A 1 91 ? -4.738 -6.949 -11.367 1 96.69 91 SER A N 1
ATOM 695 C CA . SER A 1 91 ? -5.434 -6.051 -10.453 1 96.69 91 SER A CA 1
ATOM 696 C C . SER A 1 91 ? -4.676 -5.895 -9.141 1 96.69 91 SER A C 1
ATOM 698 O O . SER A 1 91 ? -4.59 -4.793 -8.594 1 96.69 91 SER A O 1
ATOM 700 N N . ALA A 1 92 ? -4.145 -6.938 -8.617 1 96.38 92 ALA A N 1
ATOM 701 C CA . ALA A 1 92 ? -3.348 -6.895 -7.395 1 96.38 92 ALA A CA 1
ATOM 702 C C . ALA A 1 92 ? -2.086 -6.059 -7.59 1 96.38 92 ALA A C 1
ATOM 704 O O . ALA A 1 92 ? -1.657 -5.348 -6.68 1 96.38 92 ALA A O 1
ATOM 705 N N . TRP A 1 93 ? -1.485 -6.211 -8.75 1 97.31 93 TRP A N 1
ATOM 706 C CA . TRP A 1 93 ? -0.296 -5.434 -9.078 1 97.31 93 TRP A CA 1
ATOM 707 C C . TRP A 1 93 ? -0.614 -3.941 -9.109 1 97.31 93 TRP A C 1
ATOM 709 O O . TRP A 1 93 ? 0.132 -3.129 -8.555 1 97.31 93 TRP A O 1
ATOM 719 N N . ILE A 1 94 ? -1.669 -3.578 -9.703 1 98.44 94 ILE A N 1
ATOM 720 C CA . ILE A 1 94 ? -2.084 -2.18 -9.734 1 98.44 94 ILE A CA 1
ATOM 721 C C . ILE A 1 94 ? -2.383 -1.693 -8.32 1 98.44 94 ILE A C 1
ATOM 723 O O . ILE A 1 94 ? -2.035 -0.567 -7.961 1 98.44 94 ILE A O 1
ATOM 727 N N . HIS A 1 95 ? -3.062 -2.555 -7.574 1 98.5 95 HIS A N 1
ATOM 728 C CA . HIS A 1 95 ? -3.295 -2.25 -6.168 1 98.5 95 HIS A CA 1
ATOM 729 C C . HIS A 1 95 ? -1.994 -1.881 -5.461 1 98.5 95 HIS A C 1
ATOM 731 O O . HIS A 1 95 ? -1.919 -0.853 -4.785 1 98.5 95 HIS A O 1
ATOM 737 N N . LEU A 1 96 ? -0.969 -2.68 -5.621 1 98.25 96 LEU A N 1
ATOM 738 C CA . LEU A 1 96 ? 0.331 -2.461 -4.996 1 98.25 96 LEU A CA 1
ATOM 739 C C . LEU A 1 96 ? 0.938 -1.14 -5.453 1 98.25 96 LEU A C 1
ATOM 741 O O . LEU A 1 96 ? 1.464 -0.378 -4.641 1 98.25 96 LEU A O 1
ATOM 745 N N . LEU A 1 97 ? 0.859 -0.885 -6.703 1 98.56 97 LEU A N 1
ATOM 746 C CA . LEU A 1 97 ? 1.473 0.314 -7.266 1 98.56 97 LEU A CA 1
ATOM 747 C C . LEU A 1 97 ? 0.824 1.572 -6.699 1 98.56 97 LEU A C 1
ATOM 749 O O . LEU A 1 97 ? 1.52 2.521 -6.328 1 98.56 97 LEU A O 1
ATOM 753 N N . VAL A 1 98 ? -0.504 1.57 -6.621 1 98.81 98 VAL A N 1
ATOM 754 C CA . VAL A 1 98 ? -1.253 2.727 -6.141 1 98.81 98 VAL A CA 1
ATOM 755 C C . VAL A 1 98 ? -0.903 2.996 -4.68 1 98.81 98 VAL A C 1
ATOM 757 O O . VAL A 1 98 ? -0.545 4.117 -4.316 1 98.81 98 VAL A O 1
ATOM 760 N N . VAL A 1 99 ? -0.928 1.98 -3.918 1 98.81 99 VAL A N 1
ATOM 761 C CA . VAL A 1 99 ? -0.787 2.168 -2.479 1 98.81 99 VAL A CA 1
ATOM 762 C C . VAL A 1 99 ? 0.68 2.41 -2.129 1 98.81 99 VAL A C 1
ATOM 764 O O . VAL A 1 99 ? 0.988 3.176 -1.213 1 98.81 99 VAL A O 1
ATOM 767 N N . ASP A 1 100 ? 1.58 1.768 -2.857 1 98.81 100 ASP A N 1
ATOM 768 C CA . ASP A 1 100 ? 3 2.039 -2.656 1 98.81 100 ASP A CA 1
ATOM 769 C C . ASP A 1 100 ? 3.332 3.496 -2.969 1 98.81 100 ASP A C 1
ATOM 771 O O . ASP A 1 100 ? 4.09 4.137 -2.236 1 98.81 100 ASP A O 1
ATOM 775 N N . LEU A 1 101 ? 2.826 3.977 -4.051 1 98.75 101 LEU A N 1
ATOM 776 C CA . LEU A 1 101 ? 3.068 5.371 -4.402 1 98.75 101 LEU A CA 1
ATOM 777 C C . LEU A 1 101 ? 2.488 6.305 -3.344 1 98.75 101 LEU A C 1
ATOM 779 O O . LEU A 1 101 ? 3.102 7.32 -2.998 1 98.75 101 LEU A O 1
ATOM 783 N N . PHE A 1 102 ? 1.315 5.992 -2.889 1 98.81 102 PHE A N 1
ATOM 784 C CA . PHE A 1 102 ? 0.684 6.75 -1.815 1 98.81 102 PHE A CA 1
ATOM 785 C C . PHE A 1 102 ? 1.586 6.809 -0.588 1 98.81 102 PHE A C 1
ATOM 787 O O . PHE A 1 102 ? 1.783 7.879 -0.006 1 98.81 102 PHE A O 1
ATOM 794 N N . ALA A 1 103 ? 2.129 5.672 -0.225 1 98.62 103 ALA A N 1
ATOM 795 C CA . ALA A 1 103 ? 3.027 5.605 0.925 1 98.62 103 ALA A CA 1
ATOM 796 C C . ALA A 1 103 ? 4.305 6.398 0.671 1 98.62 103 ALA A C 1
ATOM 798 O O . ALA A 1 103 ? 4.758 7.152 1.535 1 98.62 103 ALA A O 1
ATOM 799 N N . ALA A 1 104 ? 4.863 6.234 -0.482 1 98.75 104 ALA A N 1
ATOM 800 C CA . ALA A 1 104 ? 6.09 6.945 -0.839 1 98.75 104 ALA A CA 1
ATOM 801 C C . ALA A 1 104 ? 5.883 8.453 -0.783 1 98.75 104 ALA A C 1
ATOM 803 O O . ALA A 1 104 ? 6.75 9.195 -0.307 1 98.75 104 ALA A O 1
ATOM 804 N N . ARG A 1 105 ? 4.785 8.859 -1.264 1 98.38 105 ARG A N 1
ATOM 805 C CA . ARG A 1 105 ? 4.461 10.281 -1.223 1 98.38 105 ARG A CA 1
ATOM 806 C C . ARG A 1 105 ? 4.422 10.789 0.214 1 98.38 105 ARG A C 1
ATOM 808 O O . ARG A 1 105 ? 4.941 11.867 0.51 1 98.38 105 ARG A O 1
ATOM 815 N N . HIS A 1 106 ? 3.807 10.094 1.072 1 97.81 106 HIS A N 1
ATOM 816 C CA . HIS A 1 106 ? 3.697 10.516 2.465 1 97.81 106 HIS A CA 1
ATOM 817 C C . HIS A 1 106 ? 5.059 10.508 3.152 1 97.81 106 HIS A C 1
ATOM 819 O O . HIS A 1 106 ? 5.352 11.383 3.971 1 97.81 106 HIS A O 1
ATOM 825 N N . VAL A 1 107 ? 5.871 9.477 2.84 1 98.12 107 VAL A N 1
ATOM 826 C CA . VAL A 1 107 ? 7.242 9.453 3.336 1 98.12 107 VAL A CA 1
ATOM 827 C C . VAL A 1 107 ? 7.988 10.695 2.859 1 98.12 107 VAL A C 1
ATOM 829 O O . VAL A 1 107 ? 8.656 11.367 3.648 1 98.12 107 VAL A O 1
ATOM 832 N N . PHE A 1 108 ? 7.824 10.984 1.634 1 98.25 108 PHE A N 1
ATOM 833 C CA . PHE A 1 108 ? 8.477 12.133 1.019 1 98.25 108 PHE A CA 1
ATOM 834 C C . PHE A 1 108 ? 8.031 13.43 1.686 1 98.25 108 PHE A C 1
ATOM 836 O O . PHE A 1 108 ? 8.867 14.266 2.047 1 98.25 108 PHE A O 1
ATOM 843 N N . GLN A 1 109 ? 6.75 13.594 1.87 1 97 109 GLN A N 1
ATOM 844 C CA . GLN A 1 109 ? 6.195 14.805 2.469 1 97 109 GLN A CA 1
ATOM 845 C C . GLN A 1 109 ? 6.625 14.945 3.926 1 97 109 GLN A C 1
ATOM 847 O O . GLN A 1 109 ? 6.887 16.047 4.398 1 97 109 GLN A O 1
ATOM 852 N N . ASP A 1 110 ? 6.633 13.859 4.574 1 96.06 110 ASP A N 1
ATOM 853 C CA . ASP A 1 110 ? 7.129 13.883 5.949 1 96.06 110 ASP A CA 1
ATOM 854 C C . ASP A 1 110 ? 8.586 14.336 6 1 96.06 110 ASP A C 1
ATOM 856 O O . ASP A 1 110 ? 8.977 15.086 6.891 1 96.06 110 ASP A O 1
ATOM 860 N N . GLY A 1 111 ? 9.32 13.805 5.066 1 95.12 111 GLY A N 1
ATOM 861 C CA . GLY A 1 111 ? 10.703 14.242 4.984 1 95.12 111 GLY A CA 1
ATOM 862 C C . GLY A 1 111 ? 10.852 15.727 4.719 1 95.12 111 GLY A C 1
ATOM 863 O O . GLY A 1 111 ? 11.688 16.391 5.328 1 95.12 111 GLY A O 1
ATOM 864 N N . LEU A 1 112 ? 10.07 16.219 3.846 1 93.81 112 LEU A N 1
ATOM 865 C CA . LEU A 1 112 ? 10.086 17.641 3.551 1 93.81 112 LEU A CA 1
ATOM 866 C C . LEU A 1 112 ? 9.719 18.453 4.789 1 93.81 112 LEU A C 1
ATOM 868 O O . LEU A 1 112 ? 10.398 19.438 5.117 1 93.81 112 LEU A O 1
ATOM 872 N N . LYS A 1 113 ? 8.719 18.031 5.465 1 93.25 113 LYS A N 1
ATOM 873 C CA . LYS A 1 113 ? 8.211 18.734 6.633 1 93.25 113 LYS A CA 1
ATOM 874 C C . LYS A 1 113 ? 9.234 18.734 7.766 1 93.25 113 LYS A C 1
ATOM 876 O O . LYS A 1 113 ? 9.375 19.734 8.484 1 93.25 113 LYS A O 1
ATOM 881 N N . ASN A 1 114 ? 9.961 17.688 7.891 1 94.75 114 ASN A N 1
ATOM 882 C CA . ASN A 1 114 ? 10.844 17.531 9.039 1 94.75 114 ASN A CA 1
ATOM 883 C C . ASN A 1 114 ? 12.312 17.672 8.641 1 94.75 114 ASN A C 1
ATOM 885 O O . ASN A 1 114 ? 13.211 17.438 9.453 1 94.75 114 ASN A O 1
ATOM 889 N N . GLN A 1 115 ? 12.555 17.984 7.383 1 93.75 115 GLN A N 1
ATOM 890 C CA . GLN A 1 115 ? 13.898 18.188 6.848 1 93.75 115 GLN A CA 1
ATOM 891 C C . GLN A 1 115 ? 14.742 16.922 7.016 1 93.75 115 GLN A C 1
ATOM 893 O O . GLN A 1 115 ? 15.875 17 7.5 1 93.75 115 GLN A O 1
ATOM 898 N N . ILE A 1 116 ? 14.156 15.852 6.75 1 94.88 116 ILE A N 1
ATOM 899 C CA . ILE A 1 116 ? 14.797 14.539 6.77 1 94.88 116 ILE A CA 1
ATOM 900 C C . ILE A 1 116 ? 15.016 14.047 5.34 1 94.88 116 ILE A C 1
ATOM 902 O O . ILE A 1 116 ? 14.133 14.195 4.488 1 94.88 116 ILE A O 1
ATOM 906 N N . GLU A 1 117 ? 16.266 13.562 5.07 1 94.81 117 GLU A N 1
ATOM 907 C CA . GLU A 1 117 ? 16.562 12.984 3.764 1 94.81 117 GLU A CA 1
ATOM 908 C C . GLU A 1 117 ? 15.672 11.781 3.475 1 94.81 117 GLU A C 1
ATOM 910 O O . GLU A 1 117 ? 15.5 10.906 4.328 1 94.81 117 GLU A O 1
ATOM 915 N N . THR A 1 118 ? 15.039 11.727 2.293 1 96.44 118 THR A N 1
ATOM 916 C CA . THR A 1 118 ? 14.07 10.664 2.033 1 96.44 118 THR A CA 1
ATOM 917 C C . THR A 1 118 ? 14.422 9.914 0.749 1 96.44 118 THR A C 1
ATOM 919 O O . THR A 1 118 ? 13.742 8.953 0.383 1 96.44 118 THR A O 1
ATOM 922 N N . ARG A 1 119 ? 15.453 10.258 -0.025 1 97.44 119 ARG A N 1
ATOM 923 C CA . ARG A 1 119 ? 15.75 9.648 -1.315 1 97.44 119 ARG A CA 1
ATOM 924 C C . ARG A 1 119 ? 15.938 8.141 -1.176 1 97.44 119 ARG A C 1
ATOM 926 O O . ARG A 1 119 ? 15.422 7.367 -1.989 1 97.44 119 ARG A O 1
ATOM 933 N N . HIS A 1 120 ? 16.688 7.762 -0.209 1 97.62 120 HIS A N 1
ATOM 934 C CA . HIS A 1 120 ? 16.906 6.332 -0.015 1 97.62 120 HIS A CA 1
ATOM 935 C C . HIS A 1 120 ? 15.617 5.633 0.397 1 97.62 120 HIS A C 1
ATOM 937 O O . HIS A 1 120 ? 15.328 4.523 -0.064 1 97.62 120 HIS A O 1
ATOM 943 N N . SER A 1 121 ? 14.773 6.25 1.316 1 98.44 121 SER A N 1
ATOM 944 C CA . SER A 1 121 ? 13.508 5.668 1.752 1 98.44 121 SER A CA 1
ATOM 945 C C . SER A 1 121 ? 12.523 5.555 0.591 1 98.44 121 SER A C 1
ATOM 947 O O . SER A 1 121 ? 11.867 4.523 0.427 1 98.44 121 SER A O 1
ATOM 949 N N . VAL A 1 122 ? 12.469 6.594 -0.241 1 98.69 122 VAL A N 1
ATOM 950 C CA . VAL A 1 122 ? 11.57 6.605 -1.392 1 98.69 122 VAL A CA 1
ATOM 951 C C . VAL A 1 122 ? 12.008 5.539 -2.395 1 98.69 122 VAL A C 1
ATOM 953 O O . VAL A 1 122 ? 11.172 4.844 -2.973 1 98.69 122 VAL A O 1
ATOM 956 N N . SER A 1 123 ? 13.336 5.402 -2.611 1 98.25 123 SER A N 1
ATOM 957 C CA . SER A 1 123 ? 13.844 4.363 -3.498 1 98.25 123 SER A CA 1
ATOM 958 C C . SER A 1 123 ? 13.445 2.973 -3.008 1 98.25 123 SER A C 1
ATOM 960 O O . SER A 1 123 ? 13.055 2.117 -3.803 1 98.25 123 SER A O 1
ATOM 962 N N . PHE A 1 124 ? 13.508 2.803 -1.732 1 98.12 124 PHE A N 1
ATOM 963 C CA . PHE A 1 124 ? 13.109 1.521 -1.159 1 98.12 124 PHE A CA 1
ATOM 964 C C . PHE A 1 124 ? 11.609 1.305 -1.292 1 98.12 124 PHE A C 1
ATOM 966 O O . PHE A 1 124 ? 11.156 0.174 -1.473 1 98.12 124 PHE A O 1
ATOM 973 N N . CYS A 1 125 ? 10.812 2.385 -1.189 1 98.31 125 CYS A N 1
ATOM 974 C CA . CYS A 1 125 ? 9.375 2.248 -1.357 1 98.31 125 CYS A CA 1
ATOM 975 C C . CYS A 1 125 ? 9.031 1.762 -2.76 1 98.31 125 CYS A C 1
ATOM 977 O O . CYS A 1 125 ? 8.062 1.022 -2.945 1 98.31 125 CYS A O 1
ATOM 979 N N . LEU A 1 126 ? 9.852 2.164 -3.727 1 96.62 126 LEU A N 1
ATOM 980 C CA . LEU A 1 126 ? 9.625 1.748 -5.105 1 96.62 126 LEU A CA 1
ATOM 981 C C . LEU A 1 126 ? 9.766 0.236 -5.246 1 96.62 126 LEU A C 1
ATOM 983 O O . LEU A 1 126 ? 8.984 -0.398 -5.961 1 96.62 126 LEU A O 1
ATOM 987 N N . PHE A 1 127 ? 10.672 -0.392 -4.492 1 92.56 127 PHE A N 1
ATOM 988 C CA . PHE A 1 127 ? 10.977 -1.806 -4.68 1 92.56 127 PHE A CA 1
ATOM 989 C C . PHE A 1 127 ? 10.352 -2.646 -3.572 1 92.56 127 PHE A C 1
ATOM 991 O O . PHE A 1 127 ? 9.852 -3.742 -3.824 1 92.56 127 PHE A O 1
ATOM 998 N N . PHE A 1 128 ? 10.5 -2.184 -2.385 1 96 128 PHE A N 1
ATOM 999 C CA . PHE A 1 128 ? 10.078 -2.869 -1.171 1 96 128 PHE A CA 1
ATOM 1000 C C . PHE A 1 128 ? 9.484 -1.883 -0.171 1 96 128 PHE A C 1
ATOM 1002 O O . PHE A 1 128 ? 10.078 -1.617 0.875 1 96 128 PHE A O 1
ATOM 1009 N N . CYS A 1 129 ? 8.328 -1.529 -0.381 1 98.56 129 CYS A N 1
ATOM 1010 C CA . CYS A 1 129 ? 7.734 -0.356 0.252 1 98.56 129 CYS A CA 1
ATOM 1011 C C . CYS A 1 129 ? 7.754 -0.489 1.77 1 98.56 129 CYS A C 1
ATOM 1013 O O . CYS A 1 129 ? 8.047 0.474 2.479 1 98.56 129 CYS A O 1
ATOM 1015 N N . PRO A 1 130 ? 7.426 -1.603 2.352 1 98.75 130 PRO A N 1
ATOM 1016 C CA . PRO A 1 130 ? 7.539 -1.698 3.809 1 98.75 130 PRO A CA 1
ATOM 1017 C C . PRO A 1 130 ? 8.953 -1.396 4.309 1 98.75 130 PRO A C 1
ATOM 1019 O O . PRO A 1 130 ? 9.117 -0.81 5.383 1 98.75 130 PRO A O 1
ATOM 1022 N N . ILE A 1 131 ? 9.914 -1.784 3.588 1 98.31 131 ILE A N 1
ATOM 1023 C CA . ILE A 1 131 ? 11.289 -1.484 3.947 1 98.31 131 ILE A CA 1
ATOM 1024 C C . ILE A 1 131 ? 11.539 0.018 3.834 1 98.31 131 ILE A C 1
ATOM 1026 O O . ILE A 1 131 ? 12.273 0.596 4.641 1 98.31 131 ILE A O 1
ATOM 1030 N N . GLY A 1 132 ? 11 0.616 2.809 1 98.75 132 GLY A N 1
ATOM 1031 C CA . GLY A 1 132 ? 11.094 2.062 2.682 1 98.75 132 GLY A CA 1
ATOM 1032 C C . GLY A 1 132 ? 10.5 2.803 3.867 1 98.75 132 GLY A C 1
ATOM 1033 O O . GLY A 1 132 ? 11.102 3.752 4.375 1 98.75 132 GLY A O 1
ATOM 1034 N N . ILE A 1 133 ? 9.367 2.357 4.305 1 98.62 133 ILE A N 1
ATOM 1035 C CA . ILE A 1 133 ? 8.719 2.943 5.469 1 98.62 133 ILE A CA 1
ATOM 1036 C C . ILE A 1 133 ? 9.602 2.75 6.703 1 98.62 133 ILE A C 1
ATOM 1038 O O . ILE A 1 133 ? 9.828 3.691 7.465 1 98.62 133 ILE A O 1
ATOM 1042 N N . LEU A 1 134 ? 10.133 1.559 6.832 1 98 134 LEU A N 1
ATOM 1043 C CA . LEU A 1 134 ? 10.992 1.24 7.965 1 98 134 LEU A CA 1
ATOM 1044 C C . LEU A 1 134 ? 12.234 2.123 7.969 1 98 134 LEU A C 1
ATOM 1046 O O . LEU A 1 134 ? 12.609 2.67 9.008 1 98 134 LEU A O 1
ATOM 1050 N N . THR A 1 135 ? 12.852 2.238 6.875 1 97.88 135 THR A N 1
ATOM 1051 C CA . THR A 1 135 ? 14.062 3.047 6.766 1 97.88 135 THR A CA 1
ATOM 1052 C C . THR A 1 135 ? 13.766 4.508 7.086 1 97.88 135 THR A C 1
ATOM 1054 O O . THR A 1 135 ? 14.586 5.191 7.711 1 97.88 135 THR A O 1
ATOM 1057 N N . HIS A 1 136 ? 12.664 4.992 6.676 1 98.12 136 HIS A N 1
ATOM 1058 C CA . HIS A 1 136 ? 12.289 6.367 6.977 1 98.12 136 HIS A CA 1
ATOM 1059 C C . HIS A 1 136 ? 12.102 6.57 8.477 1 98.12 136 HIS A C 1
ATOM 1061 O O . HIS A 1 136 ? 12.555 7.574 9.031 1 98.12 136 HIS A O 1
ATOM 1067 N N . ILE A 1 137 ? 11.43 5.586 9.086 1 96.94 137 ILE A N 1
ATOM 1068 C CA . ILE A 1 137 ? 11.211 5.645 10.531 1 96.94 137 ILE A CA 1
ATOM 1069 C C . ILE A 1 137 ? 12.555 5.688 11.25 1 96.94 137 ILE A C 1
ATOM 1071 O O . ILE A 1 137 ? 12.758 6.496 12.164 1 96.94 137 ILE A O 1
ATOM 1075 N N . ILE A 1 138 ? 13.453 4.859 10.836 1 96.44 138 ILE A N 1
ATOM 1076 C CA . ILE A 1 138 ? 14.781 4.777 11.445 1 96.44 138 ILE A CA 1
ATOM 1077 C C . ILE A 1 138 ? 15.531 6.086 11.219 1 96.44 138 ILE A C 1
ATOM 1079 O O . ILE A 1 138 ? 16.109 6.645 12.148 1 96.44 138 ILE A O 1
ATOM 1083 N N . THR A 1 139 ? 15.516 6.562 10 1 96.69 139 THR A N 1
ATOM 1084 C CA . THR A 1 139 ? 16.203 7.809 9.664 1 96.69 139 THR A CA 1
ATOM 1085 C C . THR A 1 139 ? 15.641 8.969 10.492 1 96.69 139 THR A C 1
ATOM 1087 O O . THR A 1 139 ? 16.406 9.789 11 1 96.69 139 THR A O 1
ATOM 1090 N N . LYS A 1 140 ? 14.359 9.023 10.602 1 95.62 140 LYS A N 1
ATOM 1091 C CA . LYS A 1 140 ? 13.719 10.078 11.391 1 95.62 140 LYS A CA 1
ATOM 1092 C C . LYS A 1 140 ? 14.125 9.984 12.859 1 95.62 140 LYS A C 1
ATOM 1094 O O . LYS A 1 140 ? 14.406 11 13.5 1 95.62 140 LYS A O 1
ATOM 1099 N N . ALA A 1 141 ? 14.195 8.812 13.398 1 92.88 141 ALA A N 1
ATOM 1100 C CA . ALA A 1 141 ? 14.531 8.586 14.805 1 92.88 141 ALA A CA 1
ATOM 1101 C C . ALA A 1 141 ? 15.969 9 15.102 1 92.88 141 ALA A C 1
ATOM 1103 O O . ALA A 1 141 ? 16.266 9.5 16.188 1 92.88 141 ALA A O 1
ATOM 1104 N N . ILE A 1 142 ? 16.812 8.867 14.141 1 93.44 142 ILE A N 1
ATOM 1105 C CA . ILE A 1 142 ? 18.219 9.133 14.414 1 93.44 142 ILE A CA 1
ATOM 1106 C C . ILE A 1 142 ? 18.547 10.586 14.086 1 93.44 142 ILE A C 1
ATOM 1108 O O . ILE A 1 142 ? 19.578 11.117 14.531 1 93.44 142 ILE A O 1
ATOM 1112 N N . THR A 1 143 ? 17.781 11.258 13.227 1 88.94 143 THR A N 1
ATOM 1113 C CA . THR A 1 143 ? 18 12.656 12.875 1 88.94 143 THR A CA 1
ATOM 1114 C C . THR A 1 143 ? 17.359 13.578 13.922 1 88.94 143 THR A C 1
ATOM 1116 O O . THR A 1 143 ? 17.828 14.695 14.133 1 88.94 143 THR A O 1
ATOM 1119 N N . LYS A 1 144 ? 16.125 13.359 14.5 1 71.88 144 LYS A N 1
ATOM 1120 C CA . LYS A 1 144 ? 15.531 14.188 15.539 1 71.88 144 LYS A CA 1
ATOM 1121 C C . LYS A 1 144 ? 16.438 14.281 16.766 1 71.88 144 LYS A C 1
ATOM 1123 O O . LYS A 1 144 ? 16.844 13.258 17.312 1 71.88 144 LYS A O 1
ATOM 1128 N N . PRO A 1 145 ? 16.984 15.469 16.875 1 57.88 145 PRO A N 1
ATOM 1129 C CA . PRO A 1 145 ? 17.859 15.719 18.016 1 57.88 145 PRO A CA 1
ATOM 1130 C C . PRO A 1 145 ? 17.234 15.297 19.344 1 57.88 145 PRO A C 1
ATOM 1132 O O . PRO A 1 145 ? 16.016 15.312 19.484 1 57.88 145 PRO A O 1
ATOM 1135 N N . ALA A 1 146 ? 17.781 14.297 19.969 1 50.94 146 ALA A N 1
ATOM 1136 C CA . ALA A 1 146 ? 17.469 14 21.359 1 50.94 146 ALA A CA 1
ATOM 1137 C C . ALA A 1 146 ? 17.016 15.258 22.109 1 50.94 146 ALA A C 1
ATOM 1139 O O . ALA A 1 146 ? 17.828 16.156 22.344 1 50.94 146 ALA A O 1
ATOM 1140 N N . THR A 1 147 ? 15.93 15.914 21.578 1 49.28 147 THR A N 1
ATOM 1141 C CA . THR A 1 147 ? 15.617 16.984 22.5 1 49.28 147 THR A CA 1
ATOM 1142 C C . THR A 1 147 ? 15.992 16.594 23.922 1 49.28 147 THR A C 1
ATOM 1144 O O . THR A 1 147 ? 15.516 15.586 24.453 1 49.28 147 THR A O 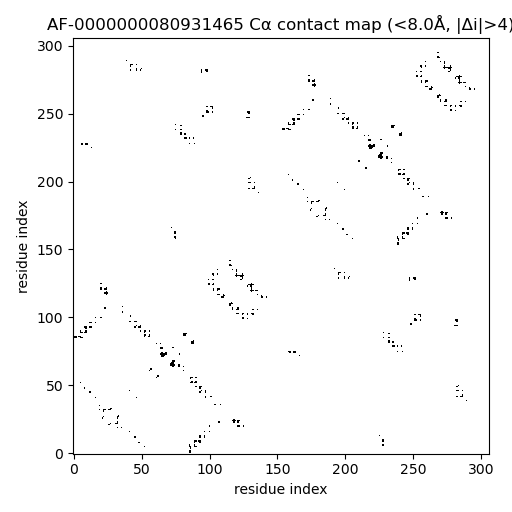1
ATOM 1147 N N . LYS A 1 148 ? 17.078 16.984 24.312 1 45.16 148 LYS A N 1
ATOM 1148 C CA . LYS A 1 148 ? 17.594 17.016 25.688 1 45.16 148 LYS A CA 1
ATOM 1149 C C . LYS A 1 148 ? 16.531 17.531 26.656 1 45.16 148 LYS A C 1
ATOM 1151 O O . LYS A 1 148 ? 16.156 18.703 26.609 1 45.16 148 LYS A O 1
ATOM 1156 N N . GLU A 1 149 ? 15.305 17.031 26.828 1 41.94 149 GLU A N 1
ATOM 1157 C CA . GLU A 1 149 ? 14.766 17.406 28.125 1 41.94 149 GLU A CA 1
ATOM 1158 C C . GLU A 1 149 ? 15.852 17.453 29.188 1 41.94 149 GLU A C 1
ATOM 1160 O O . GLU A 1 149 ? 16.5 16.438 29.484 1 41.94 149 GLU A O 1
ATOM 1165 N N . GLY A 1 150 ? 16.719 18.391 29.125 1 35.69 150 GLY A N 1
ATOM 1166 C CA . GLY A 1 150 ? 17.484 18.828 30.266 1 35.69 150 GLY A CA 1
ATOM 1167 C C . GLY A 1 150 ? 16.688 18.797 31.562 1 35.69 150 GLY A C 1
ATOM 1168 O O . GLY A 1 150 ? 15.68 19.469 31.703 1 35.69 150 GLY A O 1
ATOM 1169 N N . HIS A 1 151 ? 16.391 17.719 32.281 1 40.88 151 HIS A N 1
ATOM 1170 C CA . HIS A 1 151 ? 16.188 17.719 33.719 1 40.88 151 HIS A CA 1
ATOM 1171 C C . HIS A 1 151 ? 17.016 18.797 34.375 1 40.88 151 HIS A C 1
ATOM 1173 O O . HIS A 1 151 ? 18.25 18.719 34.438 1 40.88 151 HIS A O 1
ATOM 1179 N N . GLY A 1 152 ? 16.812 20.094 34.062 1 29.72 152 GLY A N 1
ATOM 1180 C CA . GLY A 1 152 ? 17.25 21.047 35.094 1 29.72 152 GLY A CA 1
ATOM 1181 C C . GLY A 1 152 ? 17.062 20.547 36.5 1 29.72 152 GLY A C 1
ATOM 1182 O O . GLY A 1 152 ? 15.953 20.156 36.875 1 29.72 152 GLY A O 1
ATOM 1183 N N . VAL A 1 153 ? 18.141 20.188 37.094 1 30.86 153 VAL A N 1
ATOM 1184 C CA . VAL A 1 153 ? 18.266 20.344 38.562 1 30.86 153 VAL A CA 1
ATOM 1185 C C . VAL A 1 153 ? 18.078 21.812 38.938 1 30.86 153 VAL A C 1
ATOM 1187 O O . VAL A 1 153 ? 18.578 22.703 38.25 1 30.86 153 VAL A O 1
ATOM 1190 N N . MET B 1 1 ? 8.82 -27.047 5.43 1 60.66 1 MET B N 1
ATOM 1191 C CA . MET B 1 1 ? 9.211 -26.031 6.402 1 60.66 1 MET B CA 1
ATOM 1192 C C . MET B 1 1 ? 8.891 -24.641 5.879 1 60.66 1 MET B C 1
ATOM 1194 O O . MET B 1 1 ? 8.242 -23.844 6.566 1 60.66 1 MET B O 1
ATOM 1198 N N . GLY B 1 2 ? 9.055 -24.422 4.621 1 73 2 GLY B N 1
ATOM 1199 C CA . GLY B 1 2 ? 8.781 -23.141 3.992 1 73 2 GLY B CA 1
ATOM 1200 C C . GLY B 1 2 ? 7.301 -22.828 3.877 1 73 2 GLY B C 1
ATOM 1201 O O . GLY B 1 2 ? 6.867 -21.719 4.199 1 73 2 GLY B O 1
ATOM 1202 N N . SER B 1 3 ? 6.574 -23.922 3.768 1 84.38 3 SER B N 1
ATOM 1203 C CA . SER B 1 3 ? 5.137 -23.734 3.576 1 84.38 3 SER B CA 1
ATOM 1204 C C . SER B 1 3 ? 4.441 -23.438 4.898 1 84.38 3 SER B C 1
ATOM 1206 O O . SER B 1 3 ? 3.535 -22.594 4.945 1 84.38 3 SER B O 1
ATOM 1208 N N . GLN B 1 4 ? 4.855 -24.047 5.883 1 91.31 4 GLN B N 1
ATOM 1209 C CA . GLN B 1 4 ? 4.27 -23.781 7.195 1 91.31 4 GLN B CA 1
ATOM 1210 C C . GLN B 1 4 ? 4.562 -22.359 7.652 1 91.31 4 GLN B C 1
ATOM 1212 O O . GLN B 1 4 ? 3.68 -21.672 8.172 1 91.31 4 GLN B O 1
ATOM 1217 N N . LEU B 1 5 ? 5.793 -21.969 7.484 1 95.06 5 LEU B N 1
ATOM 1218 C CA . LEU B 1 5 ? 6.176 -20.609 7.824 1 95.06 5 LEU B CA 1
ATOM 1219 C C . LEU B 1 5 ? 5.359 -19.594 7.023 1 95.06 5 LEU B C 1
ATOM 1221 O O . LEU B 1 5 ? 4.879 -18.609 7.574 1 95.06 5 LEU B O 1
ATOM 1225 N N . ALA B 1 6 ? 5.211 -19.875 5.781 1 96.25 6 ALA B N 1
ATOM 1226 C CA . ALA B 1 6 ? 4.441 -18.984 4.91 1 96.25 6 ALA B CA 1
ATOM 1227 C C . ALA B 1 6 ? 3.002 -18.859 5.395 1 96.25 6 ALA B C 1
ATOM 1229 O O . ALA B 1 6 ? 2.484 -17.75 5.531 1 96.25 6 ALA B O 1
ATOM 1230 N N . SER B 1 7 ? 2.377 -19.953 5.664 1 95.75 7 SER B N 1
ATOM 1231 C CA . SER B 1 7 ? 0.98 -19.969 6.09 1 95.75 7 SER B CA 1
ATOM 1232 C C . SER B 1 7 ? 0.805 -19.281 7.438 1 95.75 7 SER B C 1
ATOM 1234 O O . SER B 1 7 ? -0.14 -18.516 7.629 1 95.75 7 SER B O 1
ATOM 1236 N N . THR B 1 8 ? 1.664 -19.547 8.359 1 96.88 8 THR B N 1
ATOM 1237 C CA . THR B 1 8 ? 1.586 -18.953 9.688 1 96.88 8 THR B CA 1
ATOM 1238 C C . THR B 1 8 ? 1.786 -17.438 9.609 1 96.88 8 THR B C 1
ATOM 1240 O O . THR B 1 8 ? 1.042 -16.688 10.227 1 96.88 8 THR B O 1
ATOM 1243 N N . ALA B 1 9 ? 2.818 -17.047 8.891 1 97.25 9 ALA B N 1
ATOM 1244 C CA . ALA B 1 9 ? 3.076 -15.609 8.727 1 97.25 9 ALA B CA 1
ATOM 1245 C C . ALA B 1 9 ? 1.898 -14.914 8.047 1 97.25 9 ALA B C 1
ATOM 1247 O O . ALA B 1 9 ? 1.519 -13.812 8.438 1 97.25 9 ALA B O 1
ATOM 1248 N N . PHE B 1 10 ? 1.325 -15.586 7.07 1 96.94 10 PHE B N 1
ATOM 1249 C CA . PHE B 1 10 ? 0.162 -15.07 6.355 1 96.94 10 PHE B CA 1
ATOM 1250 C C . PHE B 1 10 ? -0.997 -14.828 7.312 1 96.94 10 PHE B C 1
ATOM 1252 O O . PHE B 1 10 ? -1.562 -13.734 7.344 1 96.94 10 PHE B O 1
ATOM 1259 N N . THR B 1 11 ? -1.3 -15.781 8.07 1 95.88 11 THR B N 1
ATOM 1260 C CA . THR B 1 11 ? -2.438 -15.703 8.977 1 95.88 11 THR B CA 1
ATOM 1261 C C . THR B 1 11 ? -2.152 -14.734 10.117 1 95.88 11 THR B C 1
ATOM 1263 O O . THR B 1 11 ? -3 -13.906 10.461 1 95.88 11 THR B O 1
ATOM 1266 N N . ALA B 1 12 ? -0.999 -14.828 10.688 1 96.75 12 ALA B N 1
ATOM 1267 C CA . ALA B 1 12 ? -0.626 -13.945 11.781 1 96.75 12 ALA B CA 1
ATOM 1268 C C . ALA B 1 12 ? -0.647 -12.484 11.344 1 96.75 12 ALA B C 1
ATOM 1270 O O . ALA B 1 12 ? -1.148 -11.617 12.062 1 96.75 12 ALA B O 1
ATOM 1271 N N . GLY B 1 13 ? -0.051 -12.195 10.156 1 97.62 13 GLY B N 1
ATOM 1272 C CA . GLY B 1 13 ? -0.09 -10.844 9.625 1 97.62 13 GLY B CA 1
ATOM 1273 C C . GLY B 1 13 ? -1.5 -10.336 9.383 1 97.62 13 GLY B C 1
ATOM 1274 O O . GLY B 1 13 ? -1.816 -9.188 9.711 1 97.62 13 GLY B O 1
ATOM 1275 N N . THR B 1 14 ? -2.357 -11.219 8.844 1 96.94 14 THR B N 1
ATOM 1276 C CA . THR B 1 14 ? -3.734 -10.852 8.531 1 96.94 14 THR B CA 1
ATOM 1277 C C . THR B 1 14 ? -4.49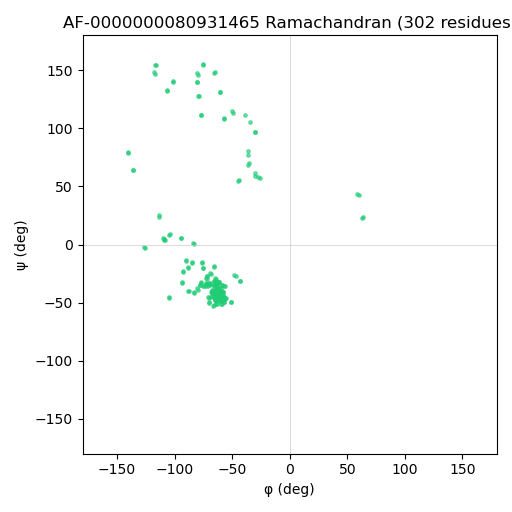6 -10.484 9.805 1 96.94 14 THR B C 1
ATOM 1279 O O . THR B 1 14 ? -5.16 -9.445 9.859 1 96.94 14 THR B O 1
ATOM 1282 N N . VAL B 1 15 ? -4.344 -11.258 10.797 1 96.38 15 VAL B N 1
ATOM 1283 C CA . VAL B 1 15 ? -5.062 -11.047 12.047 1 96.38 15 VAL B CA 1
ATOM 1284 C C . VAL B 1 15 ? -4.488 -9.836 12.773 1 96.38 15 VAL B C 1
ATOM 1286 O O . VAL B 1 15 ? -5.227 -9.078 13.406 1 96.38 15 VAL B O 1
ATOM 1289 N N . ALA B 1 16 ? -3.215 -9.594 12.664 1 97.5 16 ALA B N 1
ATOM 1290 C CA . ALA B 1 16 ? -2.504 -8.555 13.406 1 97.5 16 ALA B CA 1
ATOM 1291 C C . ALA B 1 16 ? -3.002 -7.164 13.023 1 97.5 16 ALA B C 1
ATOM 1293 O O . ALA B 1 16 ? -2.98 -6.242 13.836 1 97.5 16 ALA B O 1
ATOM 1294 N N . VAL B 1 17 ? -3.473 -6.969 11.797 1 97.75 17 VAL B N 1
ATOM 1295 C CA . VAL B 1 17 ? -3.807 -5.617 11.352 1 97.75 17 VAL B CA 1
ATOM 1296 C C . VAL B 1 17 ? -5.266 -5.309 11.68 1 97.75 17 VAL B C 1
ATOM 1298 O O . VAL B 1 17 ? -5.68 -4.148 11.664 1 97.75 17 VAL B O 1
ATOM 1301 N N . LEU B 1 18 ? -6.082 -6.289 12.023 1 97.56 18 LEU B N 1
ATOM 1302 C CA . LEU B 1 18 ? -7.523 -6.133 12.172 1 97.56 18 LEU B CA 1
ATOM 1303 C C . LEU B 1 18 ? -7.855 -5.223 13.352 1 97.56 18 LEU B C 1
ATOM 1305 O O . LEU B 1 18 ? -8.773 -4.398 13.266 1 97.56 18 LEU B O 1
ATOM 1309 N N . PRO B 1 19 ? -7.176 -5.301 14.5 1 97.44 19 PRO B N 1
ATOM 1310 C CA . PRO B 1 19 ? -7.5 -4.414 15.617 1 97.44 19 PRO B CA 1
ATOM 1311 C C . PRO B 1 19 ? -7.363 -2.936 15.266 1 97.44 19 PRO B C 1
ATOM 1313 O O . PRO B 1 19 ? -8.141 -2.107 15.742 1 97.44 19 PRO B O 1
ATOM 1316 N N . PHE B 1 20 ? -6.453 -2.572 14.461 1 98.19 20 PHE B N 1
ATOM 1317 C CA . PHE B 1 20 ? -6.242 -1.181 14.078 1 98.19 20 PHE B CA 1
ATOM 1318 C C . PHE B 1 20 ? -7.398 -0.67 13.227 1 98.19 20 PHE B C 1
ATOM 1320 O O . PHE B 1 20 ? -7.883 0.445 13.43 1 98.19 20 PHE B O 1
ATOM 1327 N N . TYR B 1 21 ? -7.812 -1.482 12.273 1 98.25 21 TYR B N 1
ATOM 1328 C CA . TYR B 1 21 ? -8.969 -1.109 11.477 1 98.25 21 TYR B CA 1
ATOM 1329 C C . TYR B 1 21 ? -10.219 -1.003 12.336 1 98.25 21 TYR B C 1
ATOM 1331 O O . TYR B 1 21 ? -11.031 -0.087 12.164 1 98.25 21 TYR B O 1
ATOM 1339 N N . THR B 1 22 ? -10.383 -1.971 13.234 1 98.06 22 THR B N 1
ATOM 1340 C CA . THR B 1 22 ? -11.539 -1.981 14.117 1 98.06 22 THR B CA 1
ATOM 1341 C C . THR B 1 22 ? -11.586 -0.711 14.961 1 98.06 22 THR B C 1
ATOM 1343 O O . THR B 1 22 ? -12.641 -0.086 15.094 1 98.06 22 THR B O 1
ATOM 1346 N N . LEU B 1 23 ? -10.508 -0.296 15.5 1 98.06 23 LEU B N 1
ATOM 1347 C CA . LEU B 1 23 ? -10.438 0.923 16.297 1 98.06 23 LEU B CA 1
ATOM 1348 C C . LEU B 1 23 ? -10.789 2.146 15.453 1 98.06 23 LEU B C 1
ATOM 1350 O O . LEU B 1 23 ? -11.602 2.979 15.867 1 98.06 23 LEU B O 1
ATOM 1354 N N . MET B 1 24 ? -10.234 2.248 14.258 1 98.25 24 MET B N 1
ATOM 1355 C CA . MET B 1 24 ? -10.453 3.41 13.406 1 98.25 24 MET B CA 1
ATOM 1356 C C . MET B 1 24 ? -11.922 3.502 12.984 1 98.25 24 MET B C 1
ATOM 1358 O O . MET B 1 24 ? -12.461 4.602 12.852 1 98.25 24 MET B O 1
ATOM 1362 N N . VAL B 1 25 ? -12.547 2.355 12.812 1 98.06 25 VAL B N 1
ATOM 1363 C CA . VAL B 1 25 ? -13.906 2.346 12.281 1 98.06 25 VAL B CA 1
ATOM 1364 C C . VAL B 1 25 ? -14.906 2.471 13.422 1 98.06 25 VAL B C 1
ATOM 1366 O O . VAL B 1 25 ? -15.859 3.252 13.336 1 98.06 25 VAL B O 1
ATOM 1369 N N . LEU B 1 26 ? -14.68 1.814 14.562 1 97.69 26 LEU B N 1
ATOM 1370 C CA . LEU B 1 26 ? -15.688 1.729 15.617 1 97.69 26 LEU B CA 1
ATOM 1371 C C . LEU B 1 26 ? -15.492 2.836 16.641 1 97.69 26 LEU B C 1
ATOM 1373 O O . LEU B 1 26 ? -16.453 3.281 17.281 1 97.69 26 LEU B O 1
ATOM 1377 N N . ALA B 1 27 ? -14.258 3.23 16.875 1 96.25 27 ALA B N 1
ATOM 1378 C CA . ALA B 1 27 ? -13.977 4.227 17.906 1 96.25 27 ALA B CA 1
ATOM 1379 C C . ALA B 1 27 ? -12.977 5.266 17.406 1 96.25 27 ALA B C 1
ATOM 1381 O O . ALA B 1 27 ? -11.914 5.449 18 1 96.25 27 ALA B O 1
ATOM 1382 N N . PRO B 1 28 ? -13.35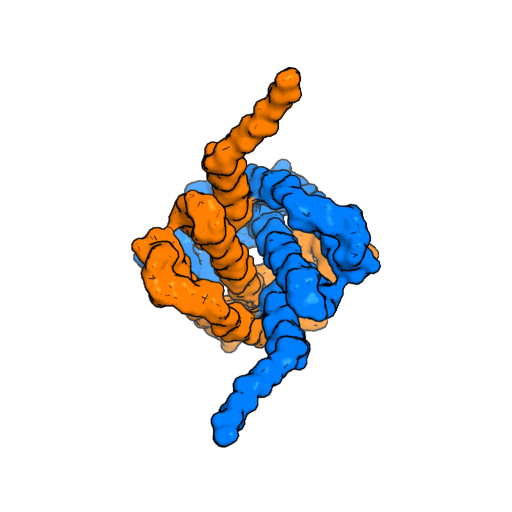9 6.023 16.406 1 94.12 28 PRO B N 1
ATOM 1383 C CA . PRO B 1 28 ? -12.422 6.941 15.75 1 94.12 28 PRO B CA 1
ATOM 1384 C C . PRO B 1 28 ? -11.961 8.07 16.672 1 94.12 28 PRO B C 1
ATOM 1386 O O . PRO B 1 28 ? -10.898 8.648 16.453 1 94.12 28 PRO B O 1
ATOM 1389 N N . ASN B 1 29 ? -12.719 8.32 17.75 1 93.81 29 ASN B N 1
ATOM 1390 C CA . ASN B 1 29 ? -12.383 9.469 18.594 1 93.81 29 ASN B CA 1
ATOM 1391 C C . ASN B 1 29 ? -11.82 9.031 19.938 1 93.81 29 ASN B C 1
ATOM 1393 O O . ASN B 1 29 ? -11.602 9.859 20.828 1 93.81 29 ASN B O 1
ATOM 1397 N N . SER B 1 30 ? -11.641 7.828 20.078 1 95.06 30 SER B N 1
ATOM 1398 C CA . SER B 1 30 ? -11.133 7.348 21.359 1 95.06 30 SER B CA 1
ATOM 1399 C C . SER B 1 30 ? -9.648 7.637 21.516 1 95.06 30 SER B C 1
ATOM 1401 O O . SER B 1 30 ? -8.922 7.711 20.516 1 95.06 30 SER B O 1
ATOM 1403 N N . ASP B 1 31 ? -9.18 7.73 22.734 1 95.94 31 ASP B N 1
ATOM 1404 C CA . ASP B 1 31 ? -7.77 7.965 23.031 1 95.94 31 ASP B CA 1
ATOM 1405 C C . ASP B 1 31 ? -6.914 6.773 22.594 1 95.94 31 ASP B C 1
ATOM 1407 O O . ASP B 1 31 ? -5.777 6.945 22.156 1 95.94 31 ASP B O 1
ATOM 1411 N N . LEU B 1 32 ? -7.48 5.711 22.75 1 96.19 32 LEU B N 1
ATOM 1412 C CA . LEU B 1 32 ? -6.77 4.5 22.344 1 96.19 32 LEU B CA 1
ATOM 1413 C C . LEU B 1 32 ? -6.492 4.508 20.844 1 96.19 32 LEU B C 1
ATOM 1415 O O . LEU B 1 32 ? -5.402 4.129 20.406 1 96.19 32 LEU B O 1
ATOM 1419 N N . THR B 1 33 ? -7.453 4.848 20.047 1 96.88 33 THR B N 1
ATOM 1420 C CA . THR B 1 33 ? -7.285 4.938 18.609 1 96.88 33 THR B CA 1
ATOM 1421 C C . THR B 1 33 ? -6.211 5.961 18.25 1 96.88 33 THR B C 1
ATOM 1423 O O . THR B 1 33 ? -5.312 5.676 17.453 1 96.88 33 THR B O 1
ATOM 1426 N N . LYS B 1 34 ? -6.25 7.082 18.859 1 93.94 34 LYS B N 1
ATOM 1427 C CA . LYS B 1 34 ? -5.277 8.141 18.609 1 93.94 34 LYS B CA 1
ATOM 1428 C C . LYS B 1 34 ? -3.857 7.676 18.922 1 93.94 34 LYS B C 1
ATOM 1430 O O . LYS B 1 34 ? -2.943 7.859 18.109 1 93.94 34 LYS B O 1
ATOM 1435 N N . LYS B 1 35 ? -3.719 7.09 20.062 1 95.31 35 LYS B N 1
ATOM 1436 C CA . LYS B 1 35 ? -2.408 6.59 20.469 1 95.31 35 LYS B CA 1
ATOM 1437 C C . LYS B 1 35 ? -1.907 5.516 19.5 1 95.31 35 LYS B C 1
ATOM 1439 O O . LYS B 1 35 ? -0.723 5.484 19.156 1 95.31 35 LYS B O 1
ATOM 1444 N N . SER B 1 36 ? -2.807 4.676 19.094 1 95.56 36 SER B N 1
ATOM 1445 C CA . SER B 1 36 ? -2.469 3.609 18.172 1 95.56 36 SER B CA 1
ATOM 1446 C C . SER B 1 36 ? -2.02 4.176 16.828 1 95.56 36 SER B C 1
ATOM 1448 O O . SER B 1 36 ? -1.087 3.656 16.203 1 95.56 36 SER B O 1
ATOM 1450 N N . MET B 1 37 ? -2.686 5.207 16.422 1 94.75 37 MET B N 1
ATOM 1451 C CA . MET B 1 37 ? -2.396 5.805 15.117 1 94.75 37 MET B CA 1
ATOM 1452 C C . MET B 1 37 ? -1.112 6.629 15.172 1 94.75 37 MET B C 1
ATOM 1454 O O . MET B 1 37 ? -0.514 6.926 14.141 1 94.75 37 MET B O 1
ATOM 1458 N N . GLU B 1 38 ? -0.686 6.918 16.359 1 94.19 38 GLU B N 1
ATOM 1459 C CA . GLU B 1 38 ? 0.559 7.664 16.531 1 94.19 38 GLU B CA 1
ATOM 1460 C C . GLU B 1 38 ? 1.761 6.727 16.594 1 94.19 38 GLU B C 1
ATOM 1462 O O . GLU B 1 38 ? 2.895 7.145 16.344 1 94.19 38 GLU B O 1
ATOM 1467 N N . SER B 1 39 ? 1.508 5.539 16.891 1 96.06 39 SER B N 1
ATOM 1468 C CA . SER B 1 39 ? 2.584 4.574 17.078 1 96.06 39 SER B CA 1
ATOM 1469 C C . SER B 1 39 ? 3.1 4.047 15.75 1 96.06 39 SER B C 1
ATOM 1471 O O . SER B 1 39 ? 2.316 3.803 14.828 1 96.06 39 SER B O 1
ATOM 1473 N N . SER B 1 40 ? 4.406 3.877 15.609 1 97.06 40 SER B N 1
ATOM 1474 C CA . SER B 1 40 ? 5.02 3.277 14.43 1 97.06 40 SER B CA 1
ATOM 1475 C C . SER B 1 40 ? 5.25 1.783 14.625 1 97.06 40 SER B C 1
ATOM 1477 O O . SER B 1 40 ? 5.766 1.108 13.727 1 97.06 40 SER B O 1
ATOM 1479 N N . LEU B 1 41 ? 4.801 1.244 15.688 1 96.31 41 LEU B N 1
ATOM 1480 C CA . LEU B 1 41 ? 5.113 -0.118 16.109 1 96.31 41 LEU B CA 1
ATOM 1481 C C . LEU B 1 41 ? 4.609 -1.131 15.086 1 96.31 41 LEU B C 1
ATOM 1483 O O . LEU B 1 41 ? 5.332 -2.053 14.711 1 96.31 41 LEU B O 1
ATOM 1487 N N . PRO B 1 42 ? 3.385 -1 14.609 1 97.44 42 PRO B N 1
ATOM 1488 C CA . PRO B 1 42 ? 2.91 -2.012 13.664 1 97.44 42 PRO B CA 1
ATOM 1489 C C . PRO B 1 42 ? 3.746 -2.061 12.383 1 97.44 42 PRO B C 1
ATOM 1491 O O . PRO B 1 42 ? 3.984 -3.143 11.844 1 97.44 42 PRO B O 1
ATOM 1494 N N . TYR B 1 43 ? 4.273 -0.987 11.938 1 98.44 43 TYR B N 1
ATOM 1495 C CA . TYR B 1 43 ? 5.055 -0.916 10.711 1 98.44 43 TYR B CA 1
ATOM 1496 C C . TYR B 1 43 ? 6.457 -1.471 10.922 1 98.44 43 TYR B C 1
ATOM 1498 O O . TYR B 1 43 ? 7.035 -2.074 10.016 1 98.44 43 TYR B O 1
ATOM 1506 N N . VAL B 1 44 ? 6.969 -1.289 12.117 1 98.12 44 VAL B N 1
ATOM 1507 C CA . VAL B 1 44 ? 8.281 -1.847 12.445 1 98.12 44 VAL B CA 1
ATOM 1508 C C . VAL B 1 44 ? 8.18 -3.367 12.539 1 98.12 44 VAL B C 1
ATOM 1510 O O . VAL B 1 44 ? 8.953 -4.082 11.898 1 98.12 44 VAL B O 1
ATOM 1513 N N . VAL B 1 45 ? 7.215 -3.838 13.266 1 98.38 45 VAL B N 1
ATOM 1514 C CA . VAL B 1 45 ? 7.078 -5.27 13.523 1 98.38 45 VAL B CA 1
ATOM 1515 C C . VAL B 1 45 ? 6.75 -5.996 12.219 1 98.38 45 VAL B C 1
ATOM 1517 O O . VAL B 1 45 ? 7.422 -6.961 11.852 1 98.38 45 VAL B O 1
ATOM 1520 N N . LEU B 1 46 ? 5.738 -5.551 11.539 1 98.56 46 LEU B N 1
ATOM 1521 C CA . LEU B 1 46 ? 5.324 -6.199 10.297 1 98.56 46 LEU B CA 1
ATOM 1522 C C . LEU B 1 46 ? 6.355 -5.969 9.195 1 98.56 46 LEU B C 1
ATOM 1524 O O . LEU B 1 46 ? 6.543 -6.824 8.328 1 98.56 46 LEU B O 1
ATOM 1528 N N . GLY B 1 47 ? 7.02 -4.785 9.227 1 98.56 47 GLY B N 1
ATOM 1529 C CA . GLY B 1 47 ? 8.102 -4.543 8.289 1 98.56 47 GLY B CA 1
ATOM 1530 C C . GLY B 1 47 ? 9.258 -5.52 8.445 1 98.56 47 GLY B C 1
ATOM 1531 O O . GLY B 1 47 ? 9.805 -6 7.453 1 98.56 47 GLY B O 1
ATOM 1532 N N . ILE B 1 48 ? 9.641 -5.82 9.648 1 98.44 48 ILE B N 1
ATOM 1533 C CA . ILE B 1 48 ? 10.703 -6.777 9.922 1 98.44 48 ILE B CA 1
ATOM 1534 C C . ILE B 1 48 ? 10.273 -8.172 9.469 1 98.44 48 ILE B C 1
ATOM 1536 O O . ILE B 1 48 ? 11.07 -8.906 8.867 1 98.44 48 ILE B O 1
ATOM 1540 N N . LEU B 1 49 ? 9.031 -8.516 9.781 1 98.31 49 LEU B N 1
ATOM 1541 C CA . LEU B 1 49 ? 8.508 -9.789 9.312 1 98.31 49 LEU B CA 1
ATOM 1542 C C . LEU B 1 49 ? 8.578 -9.875 7.789 1 98.31 49 LEU B C 1
ATOM 1544 O O . LEU B 1 49 ? 8.992 -10.898 7.242 1 98.31 49 LEU B O 1
ATOM 1548 N N . TYR B 1 50 ? 8.164 -8.859 7.109 1 98.31 50 TYR B N 1
ATOM 1549 C CA . TYR B 1 50 ? 8.242 -8.789 5.652 1 98.31 50 TYR B CA 1
ATOM 1550 C C . TYR B 1 50 ? 9.68 -8.977 5.172 1 98.31 50 TYR B C 1
ATOM 1552 O O . TYR B 1 50 ? 9.938 -9.766 4.262 1 98.31 50 TYR B O 1
ATOM 1560 N N . ALA B 1 51 ? 10.586 -8.211 5.809 1 97.38 51 ALA B N 1
ATOM 1561 C CA . ALA B 1 51 ? 11.992 -8.297 5.422 1 97.38 51 ALA B CA 1
ATOM 1562 C C . ALA B 1 51 ? 12.523 -9.711 5.59 1 97.38 51 ALA B C 1
ATOM 1564 O O . ALA B 1 51 ? 13.273 -10.203 4.742 1 97.38 51 ALA B O 1
ATOM 1565 N N . TYR B 1 52 ? 12.141 -10.297 6.617 1 97.25 52 TYR B N 1
ATOM 1566 C CA . TYR B 1 52 ? 12.57 -11.656 6.891 1 97.25 52 TYR B CA 1
ATOM 1567 C C . TYR B 1 52 ? 12.055 -12.617 5.824 1 97.25 52 TYR B C 1
ATOM 1569 O O . TYR B 1 52 ? 12.812 -13.422 5.277 1 97.25 52 TYR B O 1
ATOM 1577 N N . LEU B 1 53 ? 10.758 -12.586 5.527 1 96.62 53 LEU B N 1
ATOM 1578 C CA . LEU B 1 53 ? 10.164 -13.461 4.52 1 96.62 53 LEU B CA 1
ATOM 1579 C C . LEU B 1 53 ? 10.766 -13.188 3.146 1 96.62 53 LEU B C 1
ATOM 1581 O O . LEU B 1 53 ? 11 -14.117 2.369 1 96.62 53 LEU B O 1
ATOM 1585 N N . LEU B 1 54 ? 10.945 -11.922 2.9 1 94.19 54 LEU B N 1
ATOM 1586 C CA . LEU B 1 54 ? 11.57 -11.531 1.642 1 94.19 54 LEU B CA 1
ATOM 1587 C C . LEU B 1 54 ? 12.961 -12.141 1.513 1 94.19 54 LEU B C 1
ATOM 1589 O O . LEU B 1 54 ? 13.32 -12.664 0.455 1 94.19 54 LEU B O 1
ATOM 1593 N N . TYR B 1 55 ? 13.68 -12.023 2.555 1 93.44 55 TYR B N 1
ATOM 1594 C CA . TYR B 1 55 ? 15.023 -12.594 2.566 1 93.44 55 TYR B CA 1
ATOM 1595 C C . TYR B 1 55 ? 14.984 -14.094 2.289 1 93.44 55 TYR B C 1
ATOM 1597 O O . TYR B 1 55 ? 15.797 -14.609 1.515 1 93.44 55 TYR B O 1
ATOM 1605 N N . LEU B 1 56 ? 14.07 -14.812 2.814 1 92.5 56 LEU B N 1
ATOM 1606 C CA . LEU B 1 56 ? 13.953 -16.266 2.658 1 92.5 56 LEU B CA 1
ATOM 1607 C C . LEU B 1 56 ? 13.492 -16.625 1.25 1 92.5 56 LEU B C 1
ATOM 1609 O O . LEU B 1 56 ? 13.734 -17.734 0.781 1 92.5 56 LEU B O 1
ATOM 1613 N N . SER B 1 57 ? 12.758 -15.68 0.643 1 88.44 57 SER B N 1
ATOM 1614 C CA . SER B 1 57 ? 12.156 -15.969 -0.653 1 88.44 57 SER B CA 1
ATOM 1615 C C . SER B 1 57 ? 13.133 -15.711 -1.792 1 88.44 57 SER B C 1
ATOM 1617 O O . SER B 1 57 ? 12.922 -16.156 -2.918 1 88.44 57 SER B O 1
ATOM 1619 N N . TRP B 1 58 ? 14.188 -14.992 -1.491 1 82 58 TRP B N 1
ATOM 1620 C CA . TRP B 1 58 ? 15.109 -14.602 -2.555 1 82 58 TRP B CA 1
ATOM 1621 C C . TRP B 1 58 ? 16 -15.766 -2.967 1 82 58 TRP B C 1
ATOM 1623 O O . TRP B 1 58 ? 16.656 -16.375 -2.123 1 82 58 TRP B O 1
ATOM 1633 N N . THR B 1 59 ? 15.719 -16.141 -4.113 1 75.38 59 THR B N 1
ATOM 1634 C CA . THR B 1 59 ? 16.578 -17.109 -4.781 1 75.38 59 THR B CA 1
ATOM 1635 C C . THR B 1 59 ? 17.188 -16.5 -6.043 1 75.38 59 THR B C 1
ATOM 1637 O O . THR B 1 59 ? 16.719 -15.492 -6.551 1 75.38 59 THR B O 1
ATOM 1640 N N . PRO B 1 60 ? 18.375 -16.906 -6.387 1 69.44 60 PRO B N 1
ATOM 1641 C CA . PRO B 1 60 ? 18.953 -16.406 -7.641 1 69.44 60 PRO B CA 1
ATOM 1642 C C . PRO B 1 60 ? 17.953 -16.391 -8.789 1 69.44 60 PRO B C 1
ATOM 1644 O O . PRO B 1 60 ? 17.969 -15.484 -9.617 1 69.44 60 PRO B O 1
ATOM 1647 N N . GLU B 1 61 ? 17.109 -17.156 -8.875 1 68.19 61 GLU B N 1
ATOM 1648 C CA . GLU B 1 61 ? 16.094 -17.234 -9.922 1 68.19 61 GLU B CA 1
ATOM 1649 C C . GLU B 1 61 ? 15.07 -16.109 -9.789 1 68.19 61 GLU B C 1
ATOM 1651 O O . GLU B 1 61 ? 14.617 -15.562 -10.797 1 68.19 61 GLU B O 1
ATOM 1656 N N . THR B 1 62 ? 14.789 -15.727 -8.648 1 68.06 62 THR B N 1
ATOM 1657 C CA . THR B 1 62 ? 13.789 -14.695 -8.391 1 68.06 62 THR B CA 1
ATOM 1658 C C . THR B 1 62 ? 14.266 -13.344 -8.906 1 68.06 62 THR B C 1
ATOM 1660 O O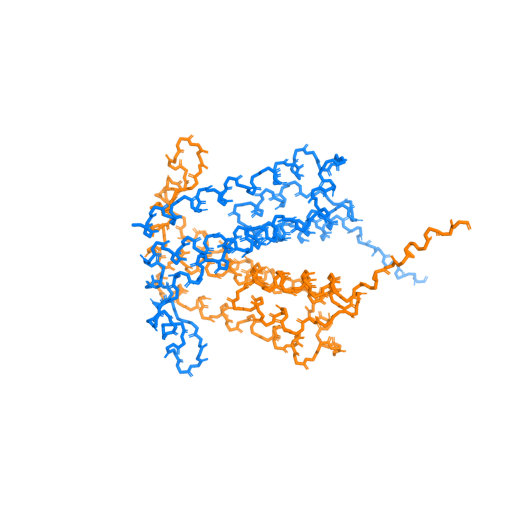 . THR B 1 62 ? 13.5 -12.594 -9.523 1 68.06 62 THR B O 1
ATOM 1663 N N . VAL B 1 63 ? 15.508 -13.117 -8.703 1 61.72 63 VAL B N 1
ATOM 1664 C CA . VAL B 1 63 ? 16.094 -11.844 -9.125 1 61.72 63 VAL B CA 1
ATOM 1665 C C . VAL B 1 63 ? 16.094 -11.766 -10.648 1 61.72 63 VAL B C 1
ATOM 1667 O O . VAL B 1 63 ? 15.781 -10.719 -11.227 1 61.72 63 VAL B O 1
ATOM 1670 N N . ARG B 1 64 ? 16.391 -12.805 -11.188 1 64.88 64 ARG B N 1
ATOM 1671 C CA . ARG B 1 64 ? 16.438 -12.859 -12.648 1 64.88 64 ARG B CA 1
ATOM 1672 C C . ARG B 1 64 ? 15.047 -12.641 -13.234 1 64.88 64 ARG B C 1
ATOM 1674 O O . ARG B 1 64 ? 14.898 -11.992 -14.281 1 64.88 64 ARG B O 1
ATOM 1681 N N . LEU B 1 65 ? 14.141 -13.07 -12.547 1 64.75 65 LEU B N 1
ATOM 1682 C CA . LEU B 1 65 ? 12.766 -12.992 -13.031 1 64.75 65 LEU B CA 1
ATOM 1683 C C . LEU B 1 65 ? 12.234 -11.57 -12.953 1 64.75 65 LEU B C 1
ATOM 1685 O O . LEU B 1 65 ? 11.484 -11.133 -13.828 1 64.75 65 LEU B O 1
ATOM 1689 N N . ILE B 1 66 ? 12.641 -10.922 -11.977 1 59.25 66 ILE B N 1
ATOM 1690 C CA . ILE B 1 66 ? 12.156 -9.555 -11.789 1 59.25 66 ILE B CA 1
ATOM 1691 C C . ILE B 1 66 ? 12.797 -8.641 -12.828 1 59.25 66 ILE B C 1
ATOM 1693 O O . ILE B 1 66 ? 12.133 -7.766 -13.391 1 59.25 66 ILE B O 1
ATOM 1697 N N . PHE B 1 67 ? 14.102 -8.922 -13.18 1 62.59 67 PHE B N 1
ATOM 1698 C CA . PHE B 1 67 ? 14.828 -8.008 -14.055 1 62.59 67 PHE B CA 1
ATOM 1699 C C . PHE B 1 67 ? 15.133 -8.656 -15.398 1 62.59 67 PHE B C 1
ATOM 1701 O O . PHE B 1 67 ? 16.141 -8.344 -16.031 1 62.59 67 PHE B O 1
ATOM 1708 N N . ALA B 1 68 ? 14.359 -9.562 -15.711 1 55 68 ALA B N 1
ATOM 1709 C CA . ALA B 1 68 ? 14.633 -10.336 -16.922 1 55 68 ALA B CA 1
ATOM 1710 C C . ALA B 1 68 ? 14.422 -9.484 -18.172 1 55 68 ALA B C 1
ATOM 1712 O O . ALA B 1 68 ? 15 -9.773 -19.219 1 55 68 ALA B O 1
ATOM 1713 N N . SER B 1 69 ? 13.594 -8.484 -17.953 1 57.12 69 SER B N 1
ATOM 1714 C CA . SER B 1 69 ? 13.352 -7.715 -19.172 1 57.12 69 SER B CA 1
ATOM 1715 C C . SER B 1 69 ? 14.484 -6.734 -19.438 1 57.12 69 SER B C 1
ATOM 1717 O O . SER B 1 69 ? 15.211 -6.348 -18.516 1 57.12 69 SER B O 1
ATOM 1719 N N . LYS B 1 70 ? 14.719 -6.512 -20.688 1 57.5 70 LYS B N 1
ATOM 1720 C CA . LYS B 1 70 ? 15.727 -5.578 -21.172 1 57.5 70 LYS B CA 1
ATOM 1721 C C . LYS B 1 70 ? 15.617 -4.234 -20.453 1 57.5 70 LYS B C 1
ATOM 1723 O O . LYS B 1 70 ? 16.625 -3.564 -20.234 1 57.5 70 LYS B O 1
ATOM 1728 N N . TYR B 1 71 ? 14.469 -3.912 -19.984 1 65.31 71 TYR B N 1
ATOM 1729 C CA . TYR B 1 71 ? 14.273 -2.588 -19.406 1 65.31 71 TYR B CA 1
ATOM 1730 C C . TYR B 1 71 ? 14.219 -2.66 -17.891 1 65.31 71 TYR B C 1
ATOM 1732 O O . TYR B 1 71 ? 13.898 -1.674 -17.219 1 65.31 71 TYR B O 1
ATOM 1740 N N . LEU B 1 72 ? 14.508 -3.766 -17.375 1 68 72 LEU B N 1
ATOM 1741 C CA . LEU B 1 72 ? 14.57 -3.971 -15.93 1 68 72 LEU B CA 1
ATOM 1742 C C . LEU B 1 72 ? 13.195 -3.76 -15.289 1 68 72 LEU B C 1
ATOM 1744 O O . LEU B 1 72 ? 13.102 -3.248 -14.172 1 68 72 LEU B O 1
ATOM 1748 N N . LEU B 1 73 ? 12.188 -3.936 -16.156 1 79.62 73 LEU B N 1
ATOM 1749 C CA . LEU B 1 73 ? 10.82 -3.836 -15.68 1 79.62 73 LEU B CA 1
ATOM 1750 C C . LEU B 1 73 ? 10.211 -5.219 -15.477 1 79.62 73 LEU B C 1
ATOM 1752 O O . LEU B 1 73 ? 10.453 -6.133 -16.266 1 79.62 73 LEU B O 1
ATOM 1756 N N . PRO B 1 74 ? 9.477 -5.285 -14.414 1 86 74 PRO B N 1
ATOM 1757 C CA . PRO B 1 74 ? 8.797 -6.57 -14.227 1 86 74 PRO B CA 1
ATOM 1758 C C . PRO B 1 74 ? 7.754 -6.848 -15.305 1 86 74 PRO B C 1
ATOM 1760 O O . PRO B 1 74 ? 7.172 -5.91 -15.859 1 86 74 PRO B O 1
ATOM 1763 N N . GLU B 1 75 ? 7.602 -8.148 -15.625 1 89.75 75 GLU B N 1
ATOM 1764 C CA . GLU B 1 75 ? 6.559 -8.609 -16.547 1 89.75 75 GLU B CA 1
ATOM 1765 C C . GLU B 1 75 ? 5.566 -9.523 -15.828 1 89.75 75 GLU B C 1
ATOM 1767 O O . GLU B 1 75 ? 5.922 -10.211 -14.875 1 89.75 75 GLU B O 1
ATOM 1772 N N . LEU B 1 76 ? 4.34 -9.508 -16.453 1 91.88 76 LEU B N 1
ATOM 1773 C CA . LEU B 1 76 ? 3.24 -10.227 -15.812 1 91.88 76 LEU B CA 1
ATOM 1774 C C . LEU B 1 76 ? 3.559 -11.711 -15.695 1 91.88 76 LEU B C 1
ATOM 1776 O O . LEU B 1 76 ? 3.398 -12.297 -14.625 1 91.88 76 LEU B O 1
ATOM 1780 N N . PRO B 1 77 ? 4.086 -12.438 -16.734 1 89.94 77 PRO B N 1
ATOM 1781 C CA . PRO B 1 77 ? 4.395 -13.867 -16.578 1 89.94 77 PRO B CA 1
ATOM 1782 C C . PRO B 1 77 ? 5.469 -14.125 -15.523 1 89.94 77 PRO B C 1
ATOM 1784 O O . PRO B 1 77 ? 5.418 -15.141 -14.82 1 89.94 77 PRO B O 1
ATOM 1787 N N . GLY B 1 78 ? 6.414 -13.25 -15.453 1 88.25 78 GLY B N 1
ATOM 1788 C CA . GLY B 1 78 ? 7.449 -13.383 -14.438 1 88.25 78 GLY B CA 1
ATOM 1789 C C . GLY B 1 78 ? 6.914 -13.258 -13.023 1 88.25 78 GLY B C 1
ATOM 1790 O O . GLY B 1 78 ? 7.285 -14.039 -12.148 1 88.25 78 GLY B O 1
ATOM 1791 N N . ILE B 1 79 ? 6.066 -12.289 -12.797 1 91.62 79 ILE B N 1
ATOM 1792 C CA . ILE B 1 79 ? 5.461 -12.086 -11.484 1 91.62 79 ILE B CA 1
ATOM 1793 C C . ILE B 1 79 ? 4.562 -13.273 -11.148 1 91.62 79 ILE B C 1
ATOM 1795 O O . ILE B 1 79 ? 4.531 -13.727 -10 1 91.62 79 ILE B O 1
ATOM 1799 N N . ALA B 1 80 ? 3.846 -13.742 -12.117 1 91.88 80 ALA B N 1
ATOM 1800 C CA . ALA B 1 80 ? 3 -14.914 -11.922 1 91.88 80 ALA B CA 1
ATOM 1801 C C . ALA B 1 80 ? 3.822 -16.109 -11.445 1 91.88 80 ALA B C 1
ATOM 1803 O O . ALA B 1 80 ? 3.418 -16.812 -10.523 1 91.88 80 ALA B O 1
ATOM 1804 N N . ARG B 1 81 ? 4.922 -16.328 -12.047 1 90.25 81 ARG B N 1
ATOM 1805 C CA . ARG B 1 81 ? 5.805 -17.422 -11.672 1 90.25 81 ARG B CA 1
ATOM 1806 C C . ARG B 1 81 ? 6.352 -17.234 -10.266 1 90.25 81 ARG B C 1
ATOM 1808 O O . ARG B 1 81 ? 6.445 -18.188 -9.484 1 90.25 81 ARG B O 1
ATOM 1815 N N . MET B 1 82 ? 6.707 -16.031 -9.984 1 89 82 MET B N 1
ATOM 1816 C CA . MET B 1 82 ? 7.238 -15.719 -8.656 1 89 82 MET B CA 1
ATOM 1817 C C . MET B 1 82 ? 6.207 -16.016 -7.574 1 89 82 MET B C 1
ATOM 1819 O O . MET B 1 82 ? 6.547 -16.547 -6.516 1 89 82 MET B O 1
ATOM 1823 N N . PHE B 1 83 ? 4.984 -15.758 -7.871 1 90.69 83 PHE B N 1
ATOM 1824 C CA . PHE B 1 83 ? 3.934 -15.883 -6.863 1 90.69 83 PHE B CA 1
ATOM 1825 C C . PHE B 1 83 ? 3.467 -17.328 -6.742 1 90.69 83 PHE B C 1
ATOM 1827 O O . PHE B 1 83 ? 2.635 -17.656 -5.895 1 90.69 83 PHE B O 1
ATOM 1834 N N . SER B 1 84 ? 4.051 -18.156 -7.5 1 90 84 SER B N 1
ATOM 1835 C CA . SER B 1 84 ? 3.781 -19.594 -7.332 1 90 84 SER B CA 1
ATOM 1836 C C . SER B 1 84 ? 4.488 -20.141 -6.098 1 90 84 SER B C 1
ATOM 1838 O O . SER B 1 84 ? 4.137 -21.219 -5.605 1 90 84 SER B O 1
ATOM 1840 N N . SER B 1 85 ? 5.492 -19.438 -5.652 1 91.5 85 SER B N 1
ATOM 1841 C CA . SER B 1 85 ? 6.141 -19.781 -4.387 1 91.5 85 SER B CA 1
ATOM 1842 C C . SER B 1 85 ? 5.328 -19.266 -3.201 1 91.5 85 SER B C 1
ATOM 1844 O O . SER B 1 85 ? 5.043 -18.078 -3.1 1 91.5 85 SER B O 1
ATOM 1846 N N . GLU B 1 86 ? 5.059 -20.188 -2.289 1 93.44 86 GLU B N 1
ATOM 1847 C CA . GLU B 1 86 ? 4.242 -19.812 -1.138 1 93.44 86 GLU B CA 1
ATOM 1848 C C . GLU B 1 86 ? 4.949 -18.766 -0.276 1 93.44 86 GLU B C 1
ATOM 1850 O O . GLU B 1 86 ? 4.301 -17.906 0.306 1 93.44 86 GLU B O 1
ATOM 1855 N N . LEU B 1 87 ? 6.191 -18.938 -0.193 1 93.94 87 LEU B N 1
ATOM 1856 C CA . LEU B 1 87 ? 6.953 -17.969 0.6 1 93.94 87 LEU B CA 1
ATOM 1857 C C . LEU B 1 87 ? 6.906 -16.594 -0.038 1 93.94 87 LEU B C 1
ATOM 1859 O O . LEU B 1 87 ? 6.75 -15.586 0.661 1 93.94 87 LEU B O 1
ATOM 1863 N N . THR B 1 88 ? 7.059 -16.5 -1.3 1 94.19 88 THR B N 1
ATOM 1864 C CA . THR B 1 88 ? 7 -15.234 -2.012 1 94.19 88 THR B CA 1
ATOM 1865 C C . THR B 1 88 ? 5.602 -14.625 -1.917 1 94.19 88 THR B C 1
ATOM 1867 O O . THR B 1 88 ? 5.457 -13.422 -1.694 1 94.19 88 THR B O 1
ATOM 1870 N N . LEU B 1 89 ? 4.652 -15.461 -2.047 1 95.5 89 LEU B N 1
ATOM 1871 C CA . LEU B 1 89 ? 3.275 -14.984 -1.958 1 95.5 89 LEU B CA 1
ATOM 1872 C C . LEU B 1 89 ? 2.973 -14.461 -0.56 1 95.5 89 LEU B C 1
ATOM 1874 O O . LEU B 1 89 ? 2.332 -13.414 -0.411 1 95.5 89 LEU B O 1
ATOM 1878 N N . ALA B 1 90 ? 3.4 -15.203 0.41 1 96.62 90 ALA B N 1
ATOM 1879 C CA . ALA B 1 90 ? 3.201 -14.75 1.784 1 96.62 90 ALA B CA 1
ATOM 1880 C C . ALA B 1 90 ? 3.891 -13.414 2.029 1 96.62 90 ALA B C 1
ATOM 1882 O O . ALA B 1 90 ? 3.338 -12.531 2.695 1 96.62 90 ALA B O 1
ATOM 1883 N N . SER B 1 91 ? 5.109 -13.266 1.534 1 96.75 91 SER B N 1
ATOM 1884 C CA . SER B 1 91 ? 5.82 -12 1.672 1 96.75 91 SER B CA 1
ATOM 1885 C C . SER B 1 91 ? 5.062 -10.867 0.986 1 96.75 91 SER B C 1
ATOM 1887 O O . SER B 1 91 ? 4.984 -9.758 1.514 1 96.75 91 SER B O 1
ATOM 1889 N N . ALA B 1 92 ? 4.516 -11.094 -0.161 1 96.44 92 ALA B N 1
ATOM 1890 C CA . ALA B 1 92 ? 3.725 -10.102 -0.881 1 96.44 92 ALA B CA 1
ATOM 1891 C C . ALA B 1 92 ? 2.467 -9.734 -0.101 1 96.44 92 ALA B C 1
ATOM 1893 O O . ALA B 1 92 ? 2.043 -8.57 -0.107 1 96.44 92 ALA B O 1
ATOM 1894 N N . TRP B 1 93 ? 1.871 -10.727 0.5 1 97.38 93 TRP B N 1
ATOM 1895 C CA . TRP B 1 93 ? 0.686 -10.492 1.318 1 97.38 93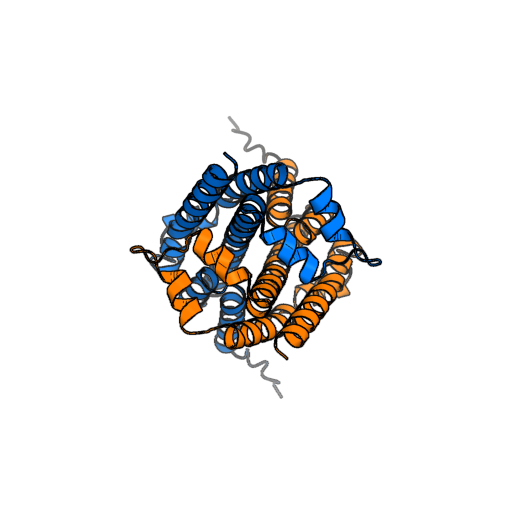 TRP B CA 1
ATOM 1896 C C . TRP B 1 93 ? 1.015 -9.602 2.51 1 97.38 93 TRP B C 1
ATOM 1898 O O . TRP B 1 93 ? 0.275 -8.664 2.811 1 97.38 93 TRP B O 1
ATOM 1908 N N . ILE B 1 94 ? 2.07 -9.852 3.16 1 98.44 94 ILE B N 1
ATOM 1909 C CA . ILE B 1 94 ? 2.494 -9.016 4.281 1 98.44 94 ILE B CA 1
ATOM 1910 C C . ILE B 1 94 ? 2.801 -7.605 3.785 1 98.44 94 ILE B C 1
ATOM 1912 O O . ILE B 1 94 ? 2.461 -6.621 4.445 1 98.44 94 ILE B O 1
ATOM 1916 N N . HIS B 1 95 ? 3.48 -7.551 2.648 1 98.5 95 HIS B N 1
ATOM 1917 C CA . HIS B 1 95 ? 3.719 -6.262 2.016 1 98.5 95 HIS B CA 1
ATOM 1918 C C . HIS B 1 95 ? 2.422 -5.469 1.874 1 98.5 95 HIS B C 1
ATOM 1920 O O . HIS B 1 95 ? 2.355 -4.301 2.268 1 98.5 95 HIS B O 1
ATOM 1926 N N . LEU B 1 96 ? 1.393 -6.082 1.346 1 98.25 96 LEU B N 1
ATOM 1927 C CA . LEU B 1 96 ? 0.093 -5.453 1.136 1 98.25 96 LEU B CA 1
ATOM 1928 C C . LEU B 1 96 ? -0.505 -4.984 2.459 1 98.25 96 LEU B C 1
ATOM 1930 O O . LEU B 1 96 ? -1.021 -3.869 2.551 1 98.25 96 LEU B O 1
ATOM 1934 N N . LEU B 1 97 ? -0.429 -5.801 3.43 1 98.5 97 LEU B N 1
ATOM 1935 C CA . LEU B 1 97 ? -1.039 -5.496 4.719 1 98.5 97 LEU B CA 1
ATOM 1936 C C . LEU B 1 97 ? -0.378 -4.281 5.359 1 98.5 97 LEU B C 1
ATOM 1938 O O . LEU B 1 97 ? -1.063 -3.396 5.879 1 98.5 97 LEU B O 1
ATOM 1942 N N . VAL B 1 98 ? 0.95 -4.234 5.312 1 98.81 98 VAL B N 1
ATOM 1943 C CA . VAL B 1 98 ? 1.71 -3.148 5.922 1 98.81 98 VAL B CA 1
ATOM 1944 C C . VAL B 1 98 ? 1.372 -1.828 5.23 1 98.81 98 VAL B C 1
ATOM 1946 O O . VAL B 1 98 ? 1.028 -0.845 5.891 1 98.81 98 VAL B O 1
ATOM 1949 N N . VAL B 1 99 ? 1.385 -1.854 3.967 1 98.81 99 VAL B N 1
ATOM 1950 C CA . VAL B 1 99 ? 1.253 -0.605 3.227 1 98.81 99 VAL B CA 1
ATOM 1951 C C . VAL B 1 99 ? -0.21 -0.167 3.207 1 98.81 99 VAL B C 1
ATOM 1953 O O . VAL B 1 99 ? -0.507 1.029 3.244 1 98.81 99 VAL B O 1
ATOM 1956 N N . ASP B 1 100 ? -1.123 -1.136 3.148 1 98.81 100 ASP B N 1
ATOM 1957 C CA . ASP B 1 100 ? -2.539 -0.797 3.244 1 98.81 100 ASP B CA 1
ATOM 1958 C C . ASP B 1 100 ? -2.859 -0.139 4.582 1 98.81 100 ASP B C 1
ATOM 1960 O O . ASP B 1 100 ? -3.607 0.839 4.637 1 98.81 100 ASP B O 1
ATOM 1964 N N . LEU B 1 101 ? -2.355 -0.697 5.625 1 98.75 101 LEU B N 1
ATOM 1965 C CA . LEU B 1 101 ? -2.586 -0.109 6.941 1 98.75 101 LEU B CA 1
ATOM 1966 C C . LEU B 1 101 ? -1.993 1.294 7.02 1 98.75 101 LEU B C 1
ATOM 1968 O O . LEU B 1 101 ? -2.598 2.195 7.605 1 98.75 101 LEU B O 1
ATOM 1972 N N . PHE B 1 102 ? -0.818 1.452 6.484 1 98.81 102 PHE B N 1
ATOM 1973 C CA . PHE B 1 102 ? -0.175 2.76 6.418 1 98.81 102 PHE B CA 1
ATOM 1974 C C . PHE B 1 102 ? -1.071 3.768 5.711 1 98.81 102 PHE B C 1
ATOM 1976 O O . PHE B 1 102 ? -1.254 4.887 6.191 1 98.81 102 PHE B O 1
ATOM 1983 N N . ALA B 1 103 ? -1.623 3.359 4.59 1 98.62 103 ALA B N 1
ATOM 1984 C CA . ALA B 1 103 ? -2.516 4.23 3.828 1 98.62 103 ALA B CA 1
ATOM 1985 C C . ALA B 1 103 ? -3.787 4.535 4.617 1 98.62 103 ALA B C 1
ATOM 1987 O O . ALA B 1 103 ? -4.23 5.684 4.676 1 98.62 103 ALA B O 1
ATOM 1988 N N . ALA B 1 104 ? -4.355 3.527 5.203 1 98.75 104 ALA B N 1
ATOM 1989 C CA . ALA B 1 104 ? -5.574 3.697 5.988 1 98.75 104 ALA B CA 1
ATOM 1990 C C . ALA B 1 104 ? -5.352 4.676 7.141 1 98.75 104 ALA B C 1
ATOM 1992 O O . ALA B 1 104 ? -6.215 5.508 7.43 1 98.75 104 ALA B O 1
ATOM 1993 N N . ARG B 1 105 ? -4.258 4.523 7.75 1 98.38 105 ARG B N 1
ATOM 1994 C CA . ARG B 1 105 ? -3.924 5.434 8.844 1 98.38 105 ARG B CA 1
ATOM 1995 C C . ARG B 1 105 ? -3.871 6.879 8.352 1 98.38 105 ARG B C 1
ATOM 1997 O O . ARG B 1 105 ? -4.375 7.781 9.023 1 98.38 105 ARG B O 1
ATOM 2004 N N . HIS B 1 106 ? -3.258 7.125 7.27 1 97.81 106 HIS B N 1
ATOM 2005 C CA . HIS B 1 106 ? -3.139 8.477 6.742 1 97.81 106 HIS B CA 1
ATOM 2006 C C . HIS B 1 106 ? -4.496 9.023 6.312 1 97.81 106 HIS B C 1
ATOM 2008 O O . HIS B 1 106 ? -4.777 10.211 6.492 1 97.81 106 HIS B O 1
ATOM 2014 N N . VAL B 1 107 ? -5.316 8.148 5.707 1 98.06 107 VAL B N 1
ATOM 2015 C CA . VAL B 1 107 ? -6.684 8.539 5.383 1 98.06 107 VAL B CA 1
ATOM 2016 C C . VAL B 1 107 ? -7.422 8.938 6.66 1 98.06 107 VAL B C 1
ATOM 2018 O O . VAL B 1 107 ? -8.078 9.977 6.703 1 98.06 107 VAL B O 1
ATOM 2021 N N . PHE B 1 108 ? -7.258 8.148 7.645 1 98.25 108 PHE B N 1
ATOM 2022 C CA . PHE B 1 108 ? -7.906 8.375 8.93 1 98.25 108 PHE B CA 1
ATOM 2023 C C . PHE B 1 108 ? -7.445 9.703 9.531 1 98.25 108 PHE B C 1
ATOM 2025 O O . PHE B 1 108 ? -8.273 10.508 9.969 1 98.25 108 PHE B O 1
ATOM 2032 N N . GLN B 1 109 ? -6.16 9.938 9.547 1 96.94 109 GLN B N 1
ATOM 2033 C CA . GLN B 1 109 ? -5.598 11.156 10.125 1 96.94 109 GLN B CA 1
ATOM 2034 C C . GLN B 1 109 ? -6.023 12.383 9.336 1 96.94 109 GLN B C 1
ATOM 2036 O O . GLN B 1 109 ? -6.273 13.445 9.914 1 96.94 109 GLN B O 1
ATOM 2041 N N . ASP B 1 110 ? -6.039 12.234 8.086 1 96 110 ASP B N 1
ATOM 2042 C CA . ASP B 1 110 ? -6.527 13.328 7.254 1 96 110 ASP B CA 1
ATOM 2043 C C . ASP B 1 110 ? -7.98 13.664 7.582 1 96 110 ASP B C 1
ATOM 2045 O O . ASP B 1 110 ? -8.359 14.836 7.625 1 96 110 ASP B O 1
ATOM 2049 N N . GLY B 1 111 ? -8.727 12.602 7.746 1 95.06 111 GLY B N 1
ATOM 2050 C CA . GLY B 1 111 ? -10.109 12.82 8.148 1 95.06 111 GLY B CA 1
ATOM 2051 C C . GLY B 1 111 ? -10.242 13.531 9.477 1 95.06 111 GLY B C 1
ATOM 2052 O O . GLY B 1 111 ? -11.078 14.43 9.633 1 95.06 111 GLY B O 1
ATOM 2053 N N . LEU B 1 112 ? -9.461 13.148 10.398 1 93.75 112 LEU B N 1
ATOM 2054 C CA . LEU B 1 112 ? -9.469 13.805 11.703 1 93.75 112 LEU B CA 1
ATOM 2055 C C . LEU B 1 112 ? -9.086 15.273 11.578 1 93.75 112 LEU B C 1
ATOM 2057 O O . LEU B 1 112 ? -9.75 16.141 12.148 1 93.75 112 LEU B O 1
ATOM 2061 N N . LYS B 1 113 ? -8.086 15.523 10.812 1 93.19 113 LYS B N 1
ATOM 2062 C CA . LYS B 1 113 ? -7.559 16.875 10.641 1 93.19 113 LYS B CA 1
ATOM 2063 C C . LYS B 1 113 ? -8.578 17.781 9.945 1 93.19 113 LYS B C 1
ATOM 2065 O O . LYS B 1 113 ? -8.703 18.953 10.289 1 93.19 113 LYS B O 1
ATOM 2070 N N . ASN B 1 114 ? -9.32 17.234 9.055 1 94.69 114 ASN B N 1
ATOM 2071 C CA . ASN B 1 114 ? -10.195 18.047 8.219 1 94.69 114 ASN B CA 1
ATOM 2072 C C . ASN B 1 114 ? -11.664 17.828 8.586 1 94.69 114 ASN B C 1
ATOM 2074 O O . ASN B 1 114 ? -12.562 18.344 7.902 1 94.69 114 ASN B O 1
ATOM 2078 N N . GLN B 1 115 ? -11.906 17.047 9.602 1 93.69 115 GLN B N 1
ATOM 2079 C CA . GLN B 1 115 ? -13.25 16.75 10.094 1 93.69 115 GLN B CA 1
ATOM 2080 C C . GLN B 1 115 ? -14.109 16.125 9.008 1 93.69 115 GLN B C 1
ATOM 2082 O O . GLN B 1 115 ? -15.242 16.562 8.766 1 93.69 115 GLN B O 1
ATOM 2087 N N . ILE B 1 116 ? -13.531 15.242 8.32 1 94.94 116 ILE B N 1
ATOM 2088 C CA . ILE B 1 116 ? -14.188 14.461 7.281 1 94.94 116 ILE B CA 1
ATOM 2089 C C . ILE B 1 116 ? -14.414 13.031 7.773 1 94.94 116 ILE B C 1
ATOM 2091 O O . ILE B 1 116 ? -13.531 12.438 8.406 1 94.94 116 ILE B O 1
ATOM 2095 N N . GLU B 1 117 ? -15.664 12.523 7.559 1 94.75 117 GLU B N 1
ATOM 2096 C CA . GLU B 1 117 ? -15.969 11.141 7.91 1 94.75 117 GLU B CA 1
ATOM 2097 C C . GLU B 1 117 ? -15.086 10.172 7.137 1 94.75 117 GLU B C 1
ATOM 2099 O O . GLU B 1 117 ? -14.914 10.305 5.926 1 94.75 117 GLU B O 1
ATOM 2104 N N . THR B 1 118 ? -14.469 9.195 7.824 1 96.38 118 THR B N 1
ATOM 2105 C CA . THR B 1 118 ? -13.508 8.328 7.148 1 96.38 118 THR B CA 1
ATOM 2106 C C . THR B 1 118 ? -13.859 6.859 7.359 1 96.38 118 THR B C 1
ATOM 2108 O O . THR B 1 118 ? -13.188 5.973 6.832 1 96.38 118 THR B O 1
ATOM 2111 N N . ARG B 1 119 ? -14.891 6.473 8.109 1 97.38 119 ARG B N 1
ATOM 2112 C CA . ARG B 1 119 ? -15.195 5.078 8.43 1 97.38 119 ARG B CA 1
ATOM 2113 C C . ARG B 1 119 ? -15.391 4.258 7.164 1 97.38 119 ARG B C 1
ATOM 2115 O O . ARG B 1 119 ? -14.891 3.135 7.059 1 97.38 119 ARG B O 1
ATOM 2122 N N . HIS B 1 120 ? -16.156 4.781 6.27 1 97.62 120 HIS B N 1
ATOM 2123 C CA . HIS B 1 120 ? -16.375 4.051 5.027 1 97.62 120 HIS B CA 1
ATOM 2124 C C . HIS B 1 120 ? -15.094 3.928 4.219 1 97.62 120 HIS B C 1
ATOM 2126 O O . HIS B 1 120 ? -14.82 2.877 3.633 1 97.62 120 HIS B O 1
ATOM 2132 N N . SER B 1 121 ? -14.242 5.023 4.137 1 98.5 121 SER B N 1
ATOM 2133 C CA . SER B 1 121 ? -12.977 4.992 3.406 1 98.5 121 SER B CA 1
ATOM 2134 C C . SER B 1 121 ? -12 4.004 4.027 1 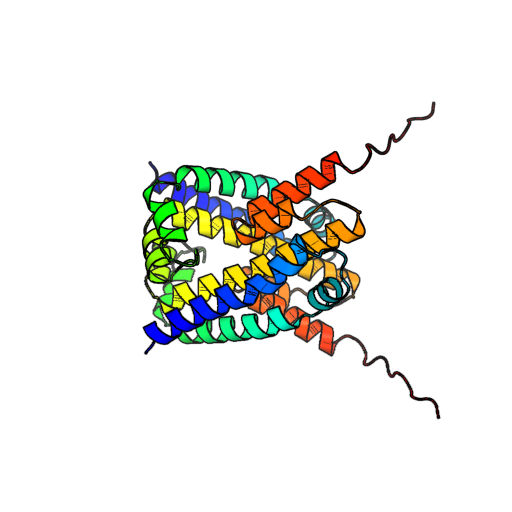98.5 121 SER B C 1
ATOM 2136 O O . SER B 1 121 ? -11.352 3.234 3.318 1 98.5 121 SER B O 1
ATOM 2138 N N . VAL B 1 122 ? -11.945 3.988 5.359 1 98.69 122 VAL B N 1
ATOM 2139 C CA . VAL B 1 122 ? -11.055 3.082 6.078 1 98.69 122 VAL B CA 1
ATOM 2140 C C . VAL B 1 122 ? -11.5 1.639 5.859 1 98.69 122 VAL B C 1
ATOM 2142 O O . VAL B 1 122 ? -10.672 0.747 5.668 1 98.69 122 VAL B O 1
ATOM 2145 N N . SER B 1 123 ? -12.82 1.398 5.887 1 98.25 123 SER B N 1
ATOM 2146 C CA . SER B 1 123 ? -13.344 0.063 5.621 1 98.25 123 SER B CA 1
ATOM 2147 C C . SER B 1 123 ? -12.961 -0.414 4.223 1 98.25 123 SER B C 1
ATOM 2149 O O . SER B 1 123 ? -12.578 -1.57 4.039 1 98.25 123 SER B O 1
ATOM 2151 N N . PHE B 1 124 ? -13.016 0.487 3.305 1 98.12 124 PHE B N 1
ATOM 2152 C CA . PHE B 1 124 ? -12.633 0.139 1.941 1 98.12 124 PHE B CA 1
ATOM 2153 C C . PHE B 1 124 ? -11.133 -0.112 1.848 1 98.12 124 PHE B C 1
ATOM 2155 O O . PHE B 1 124 ? -10.688 -0.958 1.069 1 98.12 124 PHE B O 1
ATOM 2162 N N . CYS B 1 125 ? -10.32 0.623 2.631 1 98.31 125 CYS B N 1
ATOM 2163 C CA . CYS B 1 125 ? -8.883 0.395 2.625 1 98.31 125 CYS B CA 1
ATOM 2164 C C . CYS B 1 125 ? -8.547 -1.012 3.109 1 98.31 125 CYS B C 1
ATOM 2166 O O . CYS B 1 125 ? -7.586 -1.623 2.643 1 98.31 125 CYS B O 1
ATOM 2168 N N . LEU B 1 126 ? -9.375 -1.51 4.035 1 96.62 126 LEU B N 1
ATOM 2169 C CA . LEU B 1 126 ? -9.164 -2.854 4.559 1 96.62 126 LEU B CA 1
ATOM 2170 C C . LEU B 1 126 ? -9.32 -3.898 3.457 1 96.62 126 LEU B C 1
ATOM 2172 O O . LEU B 1 126 ? -8.555 -4.863 3.4 1 96.62 126 LEU B O 1
ATOM 2176 N N . PHE B 1 127 ? -10.227 -3.676 2.5 1 92.56 127 PHE B N 1
ATOM 2177 C CA . PHE B 1 127 ? -10.547 -4.695 1.506 1 92.56 127 PHE B CA 1
ATOM 2178 C C . PHE B 1 127 ? -9.922 -4.352 0.159 1 92.56 127 PHE B C 1
ATOM 2180 O O . PHE B 1 127 ? -9.43 -5.234 -0.542 1 92.56 127 PHE B O 1
ATOM 2187 N N . PHE B 1 128 ? -10.062 -3.137 -0.222 1 95.94 128 PHE B N 1
ATOM 2188 C CA . PHE B 1 128 ? -9.633 -2.611 -1.512 1 95.94 128 PHE B CA 1
ATOM 2189 C C . PHE B 1 128 ? -9.031 -1.222 -1.355 1 95.94 128 PHE B C 1
ATOM 2191 O O . PHE B 1 128 ? -9.617 -0.23 -1.792 1 95.94 128 PHE B O 1
ATOM 2198 N N . CYS B 1 129 ? -7.875 -1.172 -0.958 1 98.56 129 CYS B N 1
ATOM 2199 C CA . CYS B 1 129 ? -7.273 0.047 -0.427 1 98.56 129 CYS B CA 1
ATOM 2200 C C . CYS B 1 129 ? -7.281 1.158 -1.47 1 98.56 129 CYS B C 1
ATOM 2202 O O . CYS B 1 129 ? -7.562 2.314 -1.149 1 98.56 129 CYS B O 1
ATOM 2204 N N . PRO B 1 130 ? -6.957 0.921 -2.707 1 98.75 130 PRO B N 1
ATOM 2205 C CA . PRO B 1 130 ? -7.07 2.008 -3.682 1 98.75 130 PRO B CA 1
ATOM 2206 C C . PRO B 1 130 ? -8.477 2.602 -3.748 1 98.75 130 PRO B C 1
ATOM 2208 O O . PRO B 1 130 ? -8.633 3.809 -3.951 1 98.75 130 PRO B O 1
ATOM 2211 N N . ILE B 1 131 ? -9.445 1.802 -3.598 1 98.31 131 ILE B N 1
ATOM 2212 C CA . ILE B 1 131 ? -10.82 2.283 -3.578 1 98.31 131 ILE B CA 1
ATOM 2213 C C . ILE B 1 131 ? -11.055 3.121 -2.324 1 98.31 131 ILE B C 1
ATOM 2215 O O . ILE B 1 131 ? -11.781 4.117 -2.363 1 98.31 131 ILE B O 1
ATOM 2219 N N . GLY B 1 132 ? -10.516 2.68 -1.229 1 98.75 132 GLY B N 1
ATOM 2220 C CA . GLY B 1 132 ? -10.594 3.473 -0.013 1 98.75 132 GLY B CA 1
ATOM 2221 C C . GLY B 1 132 ? -9.992 4.859 -0.166 1 98.75 132 GLY B C 1
ATOM 2222 O O . GLY B 1 132 ? -10.586 5.848 0.271 1 98.75 132 GLY B O 1
ATOM 2223 N N . ILE B 1 133 ? -8.852 4.922 -0.791 1 98.62 133 ILE B N 1
ATOM 2224 C CA . ILE B 1 133 ? -8.195 6.195 -1.053 1 98.62 133 ILE B CA 1
ATOM 2225 C C . ILE B 1 133 ? -9.078 7.051 -1.962 1 98.62 133 ILE B C 1
ATOM 2227 O O . ILE B 1 133 ? -9.289 8.234 -1.693 1 98.62 133 ILE B O 1
ATOM 2231 N N . LEU B 1 134 ? -9.617 6.418 -2.975 1 98.06 134 LEU B N 1
ATOM 2232 C CA . LEU B 1 134 ? -10.484 7.117 -3.922 1 98.06 134 LEU B CA 1
ATOM 2233 C C . LEU B 1 134 ? -11.719 7.676 -3.223 1 98.06 134 LEU B C 1
ATOM 2235 O O . LEU B 1 134 ? -12.086 8.836 -3.439 1 98.06 134 LEU B O 1
ATOM 2239 N N . THR B 1 135 ? -12.336 6.902 -2.455 1 97.88 135 THR B N 1
ATOM 2240 C CA . THR B 1 135 ? -13.539 7.328 -1.747 1 97.88 135 THR B CA 1
ATOM 2241 C C . THR B 1 135 ? -13.227 8.484 -0.798 1 97.88 135 THR B C 1
ATOM 2243 O O . THR B 1 135 ? -14.039 9.398 -0.646 1 97.88 135 THR B O 1
ATOM 2246 N N . HIS B 1 136 ? -12.125 8.438 -0.167 1 98.12 136 HIS B N 1
ATOM 2247 C CA . HIS B 1 136 ? -11.727 9.523 0.723 1 98.12 136 HIS B CA 1
ATOM 2248 C C . HIS B 1 136 ? -11.539 10.828 -0.047 1 98.12 136 HIS B C 1
ATOM 2250 O O . HIS B 1 136 ? -11.977 11.891 0.4 1 98.12 136 HIS B O 1
ATOM 2256 N N . ILE B 1 137 ? -10.875 10.688 -1.21 1 97 137 ILE B N 1
ATOM 2257 C CA . ILE B 1 137 ? -10.648 11.852 -2.059 1 97 137 ILE B CA 1
ATOM 2258 C C . ILE B 1 137 ? -11.992 12.461 -2.461 1 97 137 ILE B C 1
ATOM 2260 O O . ILE B 1 137 ? -12.18 13.68 -2.387 1 97 137 ILE B O 1
ATOM 2264 N N . ILE B 1 138 ? -12.906 11.633 -2.846 1 96.5 138 ILE B N 1
ATOM 2265 C CA . ILE B 1 138 ? -14.227 12.078 -3.277 1 96.5 138 ILE B CA 1
ATOM 2266 C C . ILE B 1 138 ? -14.969 12.719 -2.104 1 96.5 138 ILE B C 1
ATOM 2268 O O . ILE B 1 138 ? -15.539 13.797 -2.238 1 96.5 138 ILE B O 1
ATOM 2272 N N . THR B 1 139 ? -14.938 12.055 -0.977 1 96.75 139 THR B N 1
ATOM 2273 C CA . THR B 1 139 ? -15.609 12.57 0.211 1 96.75 139 THR B CA 1
ATOM 2274 C C . THR B 1 139 ? -15.039 13.93 0.603 1 96.75 139 THR B C 1
ATOM 2276 O O . THR B 1 139 ? -15.789 14.852 0.938 1 96.75 139 THR B O 1
ATOM 2279 N N . LYS B 1 140 ? -13.758 14.047 0.568 1 95.62 140 LYS B N 1
ATOM 2280 C CA . LYS B 1 140 ? -13.102 15.312 0.897 1 95.62 140 LYS B CA 1
ATOM 2281 C C . LYS B 1 140 ? -13.5 16.406 -0.084 1 95.62 140 LYS B C 1
ATOM 2283 O O . LYS B 1 140 ? -13.766 17.547 0.318 1 95.62 140 LYS B O 1
ATOM 2288 N N . ALA B 1 141 ? -13.586 16.125 -1.333 1 92.94 141 ALA B N 1
ATOM 2289 C CA . ALA B 1 141 ? -13.922 17.078 -2.381 1 92.94 141 ALA B CA 1
ATOM 2290 C C . ALA B 1 141 ? -15.352 17.578 -2.229 1 92.94 141 ALA B C 1
ATOM 2292 O O . ALA B 1 141 ? -15.641 18.75 -2.51 1 92.94 141 ALA B O 1
ATOM 2293 N N . ILE B 1 142 ? -16.203 16.766 -1.729 1 93.44 142 ILE B N 1
ATOM 2294 C CA . ILE B 1 142 ? -17.609 17.141 -1.678 1 93.44 142 ILE B CA 1
ATOM 2295 C C . ILE B 1 142 ? -17.922 17.797 -0.333 1 93.44 142 ILE B C 1
ATOM 2297 O O . ILE B 1 142 ? -18.938 18.484 -0.187 1 93.44 142 ILE B O 1
ATOM 2301 N N . THR B 1 143 ? -17.156 17.531 0.721 1 88.88 143 THR B N 1
ATOM 2302 C CA . THR B 1 143 ? -17.359 18.125 2.037 1 88.88 143 THR B CA 1
ATOM 2303 C C . THR B 1 143 ? -16.703 19.516 2.105 1 88.88 143 THR B C 1
ATOM 2305 O O . THR B 1 143 ? -17.156 20.375 2.854 1 88.88 143 THR B O 1
ATOM 2308 N N . LYS B 1 144 ? -15.461 19.812 1.579 1 71.69 144 LYS B N 1
ATOM 2309 C CA . LYS B 1 144 ? -14.844 21.141 1.584 1 71.69 144 LYS B CA 1
ATOM 2310 C C . LYS B 1 144 ? -15.742 22.156 0.891 1 71.69 144 LYS B C 1
ATOM 2312 O O . LYS B 1 144 ? -16.156 21.953 -0.25 1 71.69 144 LYS B O 1
ATOM 2317 N N . PRO B 1 145 ? -16.281 23.016 1.761 1 57.62 145 PRO B N 1
ATOM 2318 C CA . PRO B 1 145 ? -17.156 24.078 1.241 1 57.62 145 PRO B CA 1
ATOM 2319 C C . PRO B 1 145 ? -16.516 24.828 0.078 1 57.62 145 PRO B C 1
ATOM 2321 O O . PRO B 1 145 ? -15.289 24.938 0.004 1 57.62 145 PRO B O 1
ATOM 2324 N N . ALA B 1 146 ? -17.078 24.719 -1.088 1 50.72 146 ALA B N 1
ATOM 2325 C CA . ALA B 1 146 ? -16.75 25.625 -2.188 1 50.72 146 ALA B CA 1
ATOM 2326 C C . ALA B 1 146 ? -16.281 26.984 -1.665 1 50.72 146 ALA B C 1
ATOM 2328 O O . ALA B 1 146 ? -17.062 27.719 -1.049 1 50.72 146 ALA B O 1
ATOM 2329 N N . THR B 1 147 ? -15.18 26.969 -0.832 1 49.16 147 THR B N 1
ATOM 2330 C CA . THR B 1 147 ? -14.844 28.359 -0.557 1 49.16 147 THR B CA 1
ATOM 2331 C C . THR B 1 147 ? -15.234 29.25 -1.729 1 49.16 147 THR B C 1
ATOM 2333 O O . THR B 1 147 ? -14.766 29.047 -2.854 1 49.16 147 THR B O 1
ATOM 2336 N N . LYS B 1 148 ? -16.328 29.812 -1.616 1 45.03 148 LYS B N 1
ATOM 2337 C CA . LYS B 1 148 ? -16.828 30.922 -2.418 1 45.03 148 LYS B CA 1
ATOM 2338 C C . LYS B 1 148 ? -15.758 32 -2.6 1 45.03 148 LYS B C 1
ATOM 2340 O O . LYS B 1 148 ? -15.391 32.688 -1.645 1 45.03 148 LYS B O 1
ATOM 2345 N N . GLU B 1 149 ? -14.531 31.828 -3.082 1 42.16 149 GLU B N 1
ATOM 2346 C CA . GLU B 1 149 ? -13.969 33.094 -3.588 1 42.16 149 GLU B CA 1
ATOM 2347 C C . GLU B 1 149 ? -15.039 33.938 -4.246 1 42.16 149 GLU B C 1
ATOM 2349 O O . GLU B 1 149 ? -15.609 33.562 -5.266 1 42.16 149 GLU B O 1
ATOM 2354 N N . GLY B 1 150 ? -15.938 34.438 -3.504 1 35.75 150 GLY B N 1
ATOM 2355 C CA . GLY B 1 150 ? -16.672 35.656 -3.887 1 35.75 150 GLY B CA 1
ATOM 2356 C C . GLY B 1 150 ? -15.82 36.656 -4.617 1 35.75 150 GLY B C 1
ATOM 2357 O O . GLY B 1 150 ? -14.805 37.125 -4.09 1 35.75 150 GLY B O 1
ATOM 2358 N N . HIS B 1 151 ? -15.5 36.625 -5.891 1 40.69 151 HIS B N 1
ATOM 2359 C CA . HIS B 1 151 ? -15.203 37.781 -6.727 1 40.69 151 HIS B CA 1
ATOM 2360 C C . HIS B 1 151 ? -15.977 39.031 -6.262 1 40.69 151 HIS B C 1
ATOM 2362 O O . HIS B 1 151 ? -17.188 39.094 -6.418 1 40.69 151 HIS B O 1
ATOM 2368 N N . GLY B 1 152 ? -15.805 39.5 -5.027 1 29.31 152 GLY B N 1
ATOM 2369 C CA . GLY B 1 152 ? -16.188 40.875 -4.871 1 29.31 152 GLY B CA 1
ATOM 2370 C C . GLY B 1 152 ? -15.812 41.75 -6.062 1 29.31 152 GLY B C 1
ATOM 2371 O O . GLY B 1 152 ? -14.648 41.75 -6.484 1 29.31 152 GLY B O 1
ATOM 2372 N N . VAL B 1 153 ? -16.828 42.188 -6.766 1 31.33 153 VAL B N 1
ATOM 2373 C CA . VAL B 1 153 ? -16.781 43.438 -7.477 1 31.33 153 VAL B CA 1
ATOM 2374 C C . VAL B 1 153 ? -16.516 44.594 -6.492 1 31.33 153 VAL B C 1
ATOM 2376 O O . VAL B 1 153 ? -17.078 44.594 -5.391 1 31.33 153 VAL B O 1
#

pLDDT: mean 89.0, std 15.82, range [29.31, 98.81]

InterPro domains:
  IPR025461 ABA DEFICIENT 4-like [PF14108] (8-136)